Protein AF-A0AAW5QUQ7-F1 (afdb_monomer_lite)

Secondary structure (DSSP, 8-state):
-B-TTTTTSSEEEPPTTS-SS--SS----EEE-TTTTTSSB----------------------PSPPHHHHHHHHHHHHHHHHHT-SSS-HHHHHHHHHHHHH--SS-HHHHHHHHHHHHHHHHHHHHHTPPTTTTS--STTSSSS--S-PPP-------SSHHHHHHHHHHHHHHHHHHHHHHHHHHHHHHHHHHHHHHHHHHH-

Foldseek 3Di:
DFDPQCQLQQKDFDDCPPVPDDDDPPDGDIDGDPCCRSGRHHPPDPDDDDDDPPVPPPPPPPPDPQDLQNLLVVLLVVLLVLLVPPPQADCVLCVVLNVLSVVQDLVCLVSNVVSLVVSVVSLVVSLVVSQDPCLPVPDPPPVPPPDPDDDDDDDDPDDPPDVVVSVVSNVVSVSSCVSSVSSVVSSVSNNVSSVVSVVVVVVVVD

Sequence (206 aa):
MDCPVCEGTGVVVLDQEDAARSDSDGREPSVACRSCGGSGIRSATGEAPDAGRSEDPSPGRNMGPATPEDELYTTRQLLVFTLRYSRVFPPEATEGWIDGLIALDAIAPEAGRAILAELREGYDWAKARHRPDGADAPGAAMAGAAAADGVPAGAGLAGGGVAAAALADGGVGLAFRRETGEIERHLDRLDTLLIETIAHLDAEAD

Radius of gyration: 29.26 Å; chains: 1; bounding box: 84×64×69 Å

pLDDT: mean 75.7, std 20.45, range [36.41, 97.81]

Organism: NCBI:txid2931392

Structure (mmCIF, N/CA/C/O backbone):
data_AF-A0AAW5QUQ7-F1
#
_entry.id   AF-A0AAW5QUQ7-F1
#
loop_
_atom_site.group_PDB
_atom_site.id
_atom_site.type_symbol
_atom_site.label_atom_id
_atom_site.label_alt_id
_atom_site.label_comp_id
_atom_site.label_asym_id
_atom_site.label_entity_id
_atom_site.label_seq_id
_atom_site.pdbx_PDB_ins_code
_atom_site.Cartn_x
_atom_site.Cartn_y
_atom_site.Cartn_z
_atom_site.occupancy
_atom_site.B_iso_or_equiv
_atom_site.auth_seq_id
_atom_site.auth_comp_id
_atom_site.auth_asym_id
_atom_site.auth_atom_id
_atom_site.pdbx_PDB_model_num
ATOM 1 N N . MET A 1 1 ? 46.836 -11.251 22.311 1.00 72.69 1 MET A N 1
ATOM 2 C CA . MET A 1 1 ? 46.365 -12.260 23.284 1.00 72.69 1 MET A CA 1
ATOM 3 C C . MET A 1 1 ? 44.963 -12.667 22.890 1.00 72.69 1 MET A C 1
ATOM 5 O O . MET A 1 1 ? 44.195 -11.790 22.492 1.00 72.69 1 MET A O 1
ATOM 9 N N . ASP A 1 2 ? 44.647 -13.956 22.983 1.00 82.62 2 ASP A N 1
ATOM 10 C CA . ASP A 1 2 ? 43.315 -14.459 22.650 1.00 82.62 2 ASP A CA 1
ATOM 11 C C . ASP A 1 2 ? 42.255 -13.822 23.545 1.00 82.62 2 ASP A C 1
ATOM 13 O O . ASP A 1 2 ? 42.495 -13.477 24.707 1.00 82.62 2 ASP A O 1
ATOM 17 N N . CYS A 1 3 ? 41.079 -13.591 22.974 1.00 80.44 3 CYS A N 1
ATOM 18 C CA . CYS A 1 3 ? 39.956 -13.064 23.716 1.00 80.44 3 CYS A CA 1
ATOM 19 C C . CYS A 1 3 ? 39.452 -14.157 24.666 1.00 80.44 3 CYS A C 1
ATOM 21 O O . CYS A 1 3 ? 38.950 -15.165 24.182 1.00 80.44 3 CYS A O 1
ATOM 23 N N . PRO A 1 4 ? 39.497 -13.965 25.994 1.00 81.62 4 PRO A N 1
ATOM 24 C CA . PRO A 1 4 ? 39.057 -14.969 26.960 1.00 81.62 4 PRO A CA 1
ATOM 25 C C . PRO A 1 4 ? 37.531 -15.153 26.976 1.00 81.62 4 PRO A C 1
ATOM 27 O O . PRO A 1 4 ? 37.036 -15.998 27.703 1.00 81.62 4 PRO A O 1
ATOM 30 N N . VAL A 1 5 ? 36.777 -14.345 26.216 1.00 80.31 5 VAL A N 1
ATOM 31 C CA . VAL A 1 5 ? 35.309 -14.450 26.110 1.00 80.31 5 VAL A CA 1
ATOM 32 C C . VAL A 1 5 ? 34.892 -15.444 25.027 1.00 80.31 5 VAL A C 1
ATOM 34 O O . VAL A 1 5 ? 33.873 -16.100 25.164 1.00 80.31 5 VAL A O 1
ATOM 37 N N . CYS A 1 6 ? 35.669 -15.555 23.950 1.00 82.19 6 CYS A N 1
ATOM 38 C CA . CYS A 1 6 ? 35.418 -16.509 22.865 1.00 82.19 6 CYS A CA 1
ATOM 39 C C . CYS A 1 6 ? 36.590 -17.475 22.656 1.00 82.19 6 CYS A C 1
ATOM 41 O O . CYS A 1 6 ? 36.674 -18.108 21.612 1.00 82.19 6 CYS A O 1
ATOM 43 N N . GLU A 1 7 ? 37.550 -17.498 23.579 1.00 82.25 7 GLU A N 1
ATOM 44 C CA . GLU A 1 7 ? 38.756 -18.335 23.544 1.00 82.25 7 GLU A CA 1
ATOM 45 C C . GLU A 1 7 ? 39.491 -18.323 22.189 1.00 82.25 7 GLU A C 1
ATOM 47 O O . GLU A 1 7 ? 39.938 -19.351 21.695 1.00 82.25 7 GLU A O 1
ATOM 52 N N . GLY A 1 8 ? 39.589 -17.158 21.539 1.00 78.69 8 GLY A N 1
ATOM 53 C CA . GLY A 1 8 ? 40.254 -17.051 20.230 1.00 78.69 8 GLY A CA 1
ATOM 54 C C . GLY A 1 8 ? 39.368 -17.300 19.003 1.00 78.69 8 GLY A C 1
ATOM 55 O O . GLY A 1 8 ? 39.768 -16.955 17.898 1.00 78.69 8 GLY A O 1
ATOM 56 N N . THR A 1 9 ? 38.151 -17.826 19.161 1.00 80.44 9 THR A N 1
ATOM 57 C CA . THR A 1 9 ? 37.298 -18.235 18.020 1.00 80.44 9 THR A CA 1
ATOM 58 C C . THR A 1 9 ? 36.569 -17.083 17.326 1.00 80.44 9 THR A C 1
ATOM 60 O O . THR A 1 9 ? 36.147 -17.211 16.181 1.00 80.44 9 THR A O 1
ATOM 63 N N . GLY A 1 10 ? 36.389 -15.952 18.013 1.00 80.19 10 GLY A N 1
ATOM 64 C CA . GLY A 1 10 ? 35.669 -14.786 17.493 1.00 80.19 10 GLY A CA 1
ATOM 65 C C . GLY A 1 10 ? 34.145 -14.900 17.552 1.00 80.19 10 GLY A C 1
ATOM 66 O O . GLY A 1 10 ? 33.458 -13.899 17.367 1.00 80.19 10 GLY A O 1
ATOM 67 N N . VAL A 1 11 ? 33.591 -16.057 17.905 1.00 81.31 11 VAL A N 1
ATOM 68 C CA . VAL A 1 11 ? 32.144 -16.284 18.023 1.00 81.31 11 VAL A CA 1
ATOM 69 C C . VAL A 1 11 ? 31.805 -16.892 19.381 1.00 81.31 11 VAL A C 1
ATOM 71 O O . VAL A 1 11 ? 32.651 -17.498 20.028 1.00 81.31 11 VAL A O 1
ATOM 74 N N . VAL A 1 12 ? 30.578 -16.687 19.847 1.00 80.81 12 VAL A N 1
ATOM 75 C CA . VAL A 1 12 ? 30.045 -17.324 21.056 1.00 80.81 12 VAL A CA 1
ATOM 76 C C . VAL A 1 12 ? 28.839 -18.150 20.632 1.00 80.81 12 VAL A C 1
ATOM 78 O O . VAL A 1 12 ? 27.959 -17.643 19.931 1.00 80.81 12 VAL A O 1
ATOM 81 N N . VAL A 1 13 ? 28.831 -19.426 21.010 1.00 73.62 13 VAL A N 1
ATOM 82 C CA . VAL A 1 13 ? 27.695 -20.327 20.786 1.00 73.62 13 VAL A CA 1
ATOM 83 C C . VAL A 1 13 ? 26.645 -20.023 21.849 1.00 73.62 13 VAL A C 1
ATOM 85 O O . VAL A 1 13 ? 26.982 -19.896 23.025 1.00 73.62 13 VAL A O 1
ATOM 88 N N . LEU A 1 14 ? 25.396 -19.828 21.430 1.00 65.31 14 LEU A N 1
ATOM 89 C CA . LEU A 1 14 ? 24.289 -19.597 22.355 1.00 65.31 14 LEU A CA 1
ATOM 90 C C . LEU A 1 14 ? 23.742 -20.939 22.855 1.00 65.31 14 LEU A C 1
ATOM 92 O O . LEU A 1 14 ? 23.525 -21.851 22.056 1.00 65.31 14 LEU A O 1
ATOM 96 N N . ASP A 1 15 ? 23.497 -21.044 24.163 1.00 57.19 15 ASP A N 1
ATOM 97 C CA . ASP A 1 15 ? 22.813 -22.195 24.753 1.00 57.19 15 ASP A CA 1
ATOM 98 C C . ASP A 1 15 ? 21.387 -22.338 24.194 1.00 57.19 15 ASP A C 1
ATOM 100 O O . ASP A 1 15 ? 20.673 -21.368 23.933 1.00 57.19 15 ASP A O 1
ATOM 104 N N . GLN A 1 16 ? 20.990 -23.592 23.992 1.00 53.25 16 GLN A N 1
ATOM 105 C CA . GLN A 1 16 ? 19.885 -24.049 23.142 1.00 53.25 16 GLN A CA 1
ATOM 106 C C . GLN A 1 16 ? 18.462 -23.754 23.669 1.00 53.25 16 GLN A C 1
ATOM 108 O O . GLN A 1 16 ? 17.500 -24.343 23.180 1.00 53.25 16 GLN A O 1
ATOM 113 N N . GLU A 1 17 ? 18.292 -22.858 24.645 1.00 50.28 17 GLU A N 1
ATOM 114 C CA . GLU A 1 17 ? 16.994 -22.608 25.299 1.00 50.28 17 GLU A CA 1
ATOM 115 C C . GLU A 1 17 ? 16.158 -21.490 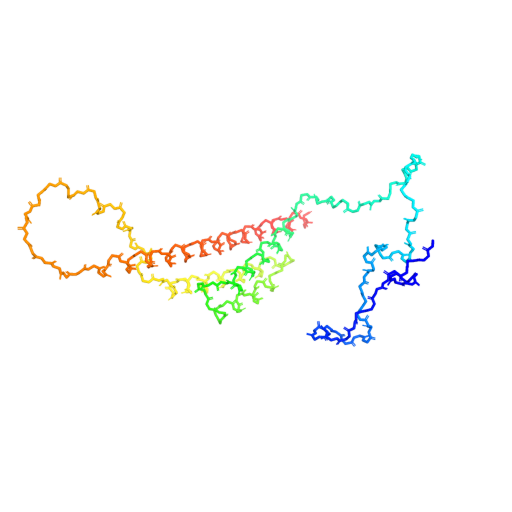24.637 1.00 50.28 17 GLU A C 1
ATOM 117 O O . GLU A 1 17 ? 14.972 -21.365 24.929 1.00 50.28 17 GLU A O 1
ATOM 122 N N . ASP A 1 18 ? 16.715 -20.773 23.651 1.00 47.38 18 ASP A N 1
ATOM 123 C CA . ASP A 1 18 ? 15.999 -19.794 22.803 1.00 47.38 18 ASP A CA 1
ATOM 124 C C . ASP A 1 18 ? 15.919 -20.212 21.312 1.00 47.38 18 ASP A C 1
ATOM 126 O O . ASP A 1 18 ? 15.532 -19.429 20.442 1.00 47.38 18 ASP A O 1
ATOM 130 N N . ALA A 1 19 ? 16.245 -21.468 20.979 1.00 48.06 19 ALA A N 1
ATOM 131 C CA . ALA A 1 19 ? 16.293 -21.979 19.600 1.00 48.06 19 ALA A CA 1
ATOM 132 C C . ALA A 1 19 ? 14.915 -22.370 19.010 1.00 48.06 19 ALA A C 1
ATOM 134 O O . ALA A 1 19 ? 14.813 -23.254 18.161 1.00 48.06 19 ALA A O 1
ATOM 135 N N . ALA A 1 20 ? 13.828 -21.712 19.420 1.00 50.50 20 ALA A N 1
ATOM 136 C CA . ALA A 1 20 ? 12.491 -21.954 18.876 1.00 50.50 20 ALA A CA 1
ATOM 137 C C . ALA A 1 20 ? 12.143 -20.952 17.761 1.00 50.50 20 ALA A C 1
ATOM 139 O O . ALA A 1 20 ? 11.210 -20.165 17.910 1.00 50.50 20 ALA A O 1
ATOM 140 N N . ARG A 1 21 ? 12.923 -20.974 16.668 1.00 53.75 21 ARG A N 1
ATOM 141 C CA . ARG A 1 21 ? 12.598 -20.539 15.283 1.00 53.75 21 ARG A CA 1
ATOM 142 C C . ARG A 1 21 ? 13.896 -20.194 14.543 1.00 53.75 21 ARG A C 1
ATOM 144 O O . ARG A 1 21 ? 14.238 -19.020 14.451 1.00 53.75 21 ARG A O 1
ATOM 151 N N . SER A 1 22 ? 14.612 -21.184 14.013 1.00 44.03 22 SER A N 1
ATOM 152 C CA . SER A 1 22 ? 15.382 -21.040 12.761 1.00 44.03 22 SER A CA 1
ATOM 153 C C . SER A 1 22 ? 15.982 -22.374 12.315 1.00 44.03 22 SER A C 1
ATOM 155 O O . SER A 1 22 ? 16.683 -23.033 13.072 1.00 44.03 22 SER A O 1
ATOM 157 N N . ASP A 1 23 ? 15.629 -22.713 11.081 1.00 45.78 23 ASP A N 1
ATOM 158 C CA . ASP A 1 23 ? 16.312 -23.473 10.032 1.00 45.78 23 ASP A CA 1
ATOM 159 C C . ASP A 1 23 ? 17.124 -24.760 10.290 1.00 45.78 23 ASP A C 1
ATOM 161 O O . ASP A 1 23 ? 18.062 -24.867 11.074 1.00 45.78 23 ASP A O 1
ATOM 165 N N . SER A 1 24 ? 16.758 -25.733 9.457 1.00 50.31 24 SER A N 1
ATOM 166 C CA . SER A 1 24 ? 17.139 -27.140 9.328 1.00 50.31 24 SER A CA 1
ATOM 167 C C . SER A 1 24 ? 18.604 -27.459 8.967 1.00 50.31 24 SER A C 1
ATOM 169 O O . SER A 1 24 ? 18.850 -28.554 8.466 1.00 50.31 24 SER A O 1
ATOM 171 N N . ASP A 1 25 ? 19.581 -26.579 9.202 1.00 54.66 25 ASP A N 1
ATOM 172 C CA . ASP A 1 25 ? 20.958 -26.783 8.697 1.00 54.66 25 ASP A CA 1
ATOM 173 C C . ASP A 1 25 ? 21.965 -27.356 9.711 1.00 54.66 25 ASP A C 1
ATOM 175 O O . ASP A 1 25 ? 23.147 -27.506 9.402 1.00 54.66 25 ASP A O 1
ATOM 179 N N . GLY A 1 26 ? 21.540 -27.712 10.929 1.00 53.47 26 GLY A N 1
ATOM 180 C CA . GLY A 1 26 ? 22.407 -28.396 11.907 1.00 53.47 26 GLY A CA 1
ATOM 181 C C . GLY A 1 26 ? 23.656 -27.605 12.329 1.00 53.47 26 GLY A C 1
ATOM 182 O O . GLY A 1 26 ? 24.552 -28.157 12.967 1.00 53.47 26 GLY A O 1
ATOM 183 N N . ARG A 1 27 ? 23.730 -26.316 11.976 1.00 54.09 27 ARG A N 1
ATOM 184 C CA . ARG A 1 27 ? 24.794 -25.405 12.382 1.00 54.09 27 ARG A CA 1
ATOM 185 C C . ARG A 1 27 ? 24.370 -24.715 13.667 1.00 54.09 27 ARG A C 1
ATOM 187 O O . ARG A 1 27 ? 23.357 -24.026 13.691 1.00 54.09 27 ARG A O 1
ATOM 194 N N . GLU A 1 28 ? 25.137 -24.926 14.731 1.00 60.00 28 GLU A N 1
ATOM 195 C CA . GLU A 1 28 ? 24.859 -24.315 16.029 1.00 60.00 28 GLU A CA 1
ATOM 196 C C . GLU A 1 28 ? 24.756 -22.784 15.885 1.00 60.00 28 GLU A C 1
ATOM 198 O O . GLU A 1 28 ? 25.610 -22.173 15.228 1.00 60.00 28 GLU A O 1
ATOM 203 N N . PRO A 1 29 ? 23.718 -22.146 16.456 1.00 61.75 29 PRO A N 1
ATOM 204 C CA . PRO A 1 29 ? 23.537 -20.706 16.359 1.00 61.75 29 PRO A CA 1
ATOM 205 C C . PRO A 1 29 ? 24.675 -19.997 17.103 1.00 61.75 29 PRO A C 1
ATOM 207 O O . PRO A 1 29 ? 24.723 -19.945 18.332 1.00 61.75 29 PRO A O 1
ATOM 210 N N . SER A 1 30 ? 25.616 -19.448 16.337 1.00 71.75 30 SER A N 1
ATOM 211 C CA . SER A 1 30 ? 26.750 -18.687 16.857 1.00 71.75 30 SER A CA 1
ATOM 212 C C . SER A 1 30 ? 26.592 -17.204 16.540 1.00 71.75 30 SER A C 1
ATOM 214 O O . SER A 1 30 ? 26.268 -16.844 15.408 1.00 71.75 30 SER A O 1
ATOM 216 N N . VAL A 1 31 ? 26.886 -16.336 17.507 1.00 80.44 31 VAL A N 1
ATOM 217 C CA . VAL A 1 31 ? 26.892 -14.877 17.320 1.00 80.44 31 VAL A CA 1
ATOM 218 C C . VAL A 1 31 ? 28.317 -14.351 17.457 1.00 80.44 31 VAL A C 1
ATOM 220 O O . VAL A 1 31 ? 29.105 -14.858 18.255 1.00 80.44 31 VAL A O 1
ATOM 223 N N . ALA A 1 32 ? 28.668 -13.315 16.690 1.00 80.94 32 ALA A N 1
ATOM 224 C CA . ALA A 1 32 ? 29.974 -12.670 16.793 1.00 80.94 32 ALA A CA 1
ATOM 225 C C . ALA A 1 32 ? 30.243 -12.175 18.226 1.00 80.94 32 ALA A C 1
ATOM 227 O O . ALA A 1 32 ? 29.421 -11.486 18.842 1.00 80.94 32 ALA A O 1
ATOM 228 N N . CYS A 1 33 ? 31.420 -12.509 18.757 1.00 79.88 33 CYS A N 1
ATOM 229 C CA . CYS A 1 33 ? 31.836 -12.116 20.094 1.00 79.88 33 CYS A CA 1
ATOM 230 C C . CYS A 1 33 ? 31.992 -10.595 20.163 1.00 79.88 33 CYS A C 1
ATOM 232 O O . CYS A 1 33 ? 32.939 -10.025 19.618 1.00 79.88 33 CYS A O 1
ATOM 234 N N . ARG A 1 34 ? 31.084 -9.922 20.879 1.00 78.88 34 ARG A N 1
ATOM 235 C CA . ARG A 1 34 ? 31.105 -8.455 21.014 1.00 78.88 34 ARG A CA 1
ATOM 236 C C . ARG A 1 34 ? 32.367 -7.933 21.696 1.00 78.88 34 ARG A C 1
ATOM 238 O O . ARG A 1 34 ? 32.793 -6.826 21.398 1.00 78.88 34 ARG A O 1
ATOM 245 N N . SER A 1 35 ? 32.992 -8.723 22.572 1.00 77.75 35 SER A N 1
ATOM 246 C CA . SER A 1 35 ? 34.202 -8.301 23.291 1.00 77.75 35 SER A CA 1
ATOM 247 C C . SER A 1 35 ? 35.429 -8.147 22.386 1.00 77.75 35 SER A C 1
ATOM 249 O O . SER A 1 35 ? 36.360 -7.447 22.778 1.00 77.75 35 SER A O 1
ATOM 251 N N . CYS A 1 36 ? 35.464 -8.804 21.226 1.00 78.38 36 CYS A N 1
ATOM 252 C CA . CYS A 1 36 ? 36.544 -8.678 20.241 1.00 78.38 36 CYS A CA 1
ATOM 253 C C . CYS A 1 36 ? 36.028 -8.331 18.835 1.00 78.38 36 CYS A C 1
ATOM 255 O O . CYS A 1 36 ? 36.773 -8.445 17.866 1.00 78.38 36 CYS A O 1
ATOM 257 N N . GLY A 1 37 ? 34.751 -7.954 18.709 1.00 76.69 37 GLY A N 1
ATOM 258 C CA . GLY A 1 37 ? 34.115 -7.620 17.433 1.00 76.69 37 GLY A CA 1
ATOM 259 C C . GLY A 1 37 ? 34.151 -8.739 16.386 1.00 76.69 37 GLY A C 1
ATOM 260 O O . GLY A 1 37 ? 34.163 -8.441 15.200 1.00 76.69 37 GLY A O 1
ATOM 261 N N . GLY A 1 38 ? 34.214 -10.010 16.794 1.00 77.19 38 GLY A N 1
ATOM 262 C CA . GLY A 1 38 ? 34.334 -11.135 15.857 1.00 77.19 38 GLY A CA 1
ATOM 263 C C . GLY A 1 38 ? 35.763 -11.606 15.559 1.00 77.19 38 GLY A C 1
ATOM 264 O O . GLY A 1 38 ? 35.938 -12.623 14.902 1.00 77.19 38 GLY A O 1
ATOM 265 N N . SER A 1 39 ? 36.794 -10.904 16.042 1.00 79.25 39 SER A N 1
ATOM 266 C CA . SER A 1 39 ? 38.186 -11.132 15.615 1.00 79.25 39 SER A CA 1
ATOM 267 C C . SER A 1 39 ? 38.913 -12.268 16.351 1.00 79.25 39 SER A C 1
ATOM 269 O O . SER A 1 39 ? 39.973 -12.710 15.920 1.00 79.25 39 SER A O 1
ATOM 271 N N . GLY A 1 40 ? 38.392 -12.730 17.490 1.00 76.00 40 GLY A N 1
ATOM 272 C CA . GLY A 1 40 ? 39.036 -13.769 18.307 1.00 76.00 40 GLY A CA 1
ATOM 273 C C . GLY A 1 40 ? 40.176 -13.266 19.198 1.00 76.00 40 GLY A C 1
ATOM 274 O O . GLY A 1 40 ? 40.398 -13.822 20.267 1.00 76.00 40 GLY A O 1
ATOM 275 N N . ILE A 1 41 ? 40.816 -12.146 18.865 1.00 77.50 41 ILE A N 1
ATOM 276 C CA . ILE A 1 41 ? 41.910 -11.540 19.641 1.00 77.50 41 ILE A CA 1
ATOM 277 C C . ILE A 1 41 ? 41.458 -10.273 20.381 1.00 77.50 41 ILE A C 1
ATOM 279 O O . ILE A 1 41 ? 40.651 -9.496 19.876 1.00 77.50 41 ILE A O 1
ATOM 283 N N . ARG A 1 42 ? 41.970 -10.035 21.598 1.00 66.75 42 ARG A N 1
ATOM 284 C CA . ARG A 1 42 ? 41.807 -8.730 22.264 1.00 66.75 42 ARG A CA 1
ATOM 285 C C . ARG A 1 42 ? 42.831 -7.749 21.701 1.00 66.75 42 ARG A C 1
ATOM 287 O O . ARG A 1 42 ? 44.034 -7.991 21.826 1.00 66.75 42 ARG A O 1
ATOM 294 N N . SER A 1 43 ? 42.351 -6.629 21.162 1.00 56.59 43 SER A N 1
ATOM 295 C CA . SER A 1 43 ? 43.176 -5.463 20.837 1.00 56.59 43 SER A CA 1
ATOM 296 C C . SER A 1 43 ? 43.712 -4.862 22.133 1.00 56.59 43 SER A C 1
ATOM 298 O O . SER A 1 43 ? 43.057 -4.066 22.801 1.00 56.59 43 SER A O 1
ATOM 300 N N . ALA A 1 44 ? 44.884 -5.326 22.546 1.00 53.06 44 ALA A N 1
ATOM 301 C CA . ALA A 1 44 ? 45.586 -4.812 23.704 1.00 53.06 44 ALA A CA 1
ATOM 302 C C . ALA A 1 44 ? 46.470 -3.647 23.265 1.00 53.06 44 ALA A C 1
ATOM 304 O O . ALA A 1 44 ? 47.661 -3.860 23.099 1.00 53.06 44 ALA A O 1
ATOM 305 N N . THR A 1 45 ? 45.880 -2.465 23.068 1.00 43.28 45 THR A N 1
ATOM 306 C CA . THR A 1 45 ? 46.565 -1.165 23.184 1.00 43.28 45 THR A CA 1
ATOM 307 C C . THR A 1 45 ? 45.605 -0.024 22.864 1.00 43.28 45 THR A C 1
ATOM 309 O O . THR A 1 45 ? 45.151 0.151 21.736 1.00 43.28 45 THR A O 1
ATOM 312 N N . GLY A 1 46 ? 45.321 0.794 23.876 1.00 50.78 46 GLY A N 1
ATOM 313 C CA . GLY A 1 46 ? 45.083 2.207 23.638 1.00 50.78 46 GLY A CA 1
ATOM 314 C C . GLY A 1 46 ? 46.440 2.862 23.420 1.00 50.78 46 GLY A C 1
ATOM 315 O O . GLY A 1 46 ? 47.135 3.109 24.391 1.00 50.78 46 GLY A O 1
ATOM 316 N N . GLU A 1 47 ? 46.816 3.093 22.167 1.00 36.41 47 GLU A N 1
ATOM 317 C CA . GLU A 1 47 ? 47.901 3.993 21.765 1.00 36.41 47 GLU A CA 1
ATOM 318 C C . GLU A 1 47 ? 47.709 4.306 20.274 1.00 36.41 47 GLU A C 1
ATOM 320 O O . GLU A 1 47 ? 47.754 3.415 19.430 1.00 36.41 47 GLU A O 1
ATOM 325 N N . ALA A 1 48 ? 47.439 5.573 19.950 1.00 51.56 48 ALA A N 1
ATOM 326 C CA . ALA A 1 48 ? 47.684 6.099 18.608 1.00 51.56 48 ALA A CA 1
ATOM 327 C C . ALA A 1 48 ? 49.208 6.283 18.467 1.00 51.56 48 ALA A C 1
ATOM 329 O O . ALA A 1 48 ? 49.827 6.715 19.446 1.00 51.56 48 ALA A O 1
ATOM 330 N N . PRO A 1 49 ? 49.829 5.995 17.306 1.00 53.41 49 PRO A N 1
ATOM 331 C CA . PRO A 1 49 ? 49.808 6.988 16.227 1.00 53.41 49 PRO A CA 1
ATOM 332 C C . PRO A 1 49 ? 49.860 6.438 14.781 1.00 53.41 49 PRO A C 1
ATOM 334 O O . PRO A 1 49 ? 50.344 5.348 14.517 1.00 53.41 49 PRO A O 1
ATOM 337 N N . ASP A 1 50 ? 49.345 7.281 13.882 1.00 51.12 50 ASP A N 1
ATOM 338 C CA . ASP A 1 50 ? 49.851 7.717 12.566 1.00 51.12 50 ASP A CA 1
ATOM 339 C C . ASP A 1 50 ? 50.482 6.739 11.538 1.00 51.12 50 ASP A C 1
ATOM 341 O O . ASP A 1 50 ? 51.250 5.836 11.844 1.00 51.12 50 ASP A O 1
ATOM 345 N N . ALA A 1 51 ? 50.241 7.078 10.265 1.00 45.41 51 ALA A N 1
ATOM 346 C CA . ALA A 1 51 ? 50.880 6.582 9.041 1.00 45.41 51 ALA A CA 1
ATOM 347 C C . ALA A 1 51 ? 50.531 5.159 8.564 1.00 45.41 51 ALA A C 1
ATOM 349 O O . ALA A 1 51 ? 51.322 4.220 8.611 1.00 45.41 51 ALA A O 1
ATOM 350 N N . GLY A 1 52 ? 49.362 5.048 7.936 1.00 38.50 52 GLY A N 1
ATOM 351 C CA . GLY A 1 52 ? 49.028 3.908 7.091 1.00 38.50 52 GLY A CA 1
ATOM 352 C C . GLY A 1 52 ? 47.579 3.945 6.656 1.00 38.50 52 GLY A C 1
ATOM 353 O O . GLY A 1 52 ? 46.819 3.048 7.000 1.00 38.50 52 GLY A O 1
ATOM 354 N N . ARG A 1 53 ? 47.175 4.999 5.934 1.00 43.84 53 ARG A N 1
ATOM 355 C CA . ARG A 1 53 ? 45.869 5.060 5.265 1.00 43.84 53 ARG A CA 1
ATOM 356 C C . ARG A 1 53 ? 45.864 4.056 4.106 1.00 43.84 53 ARG A C 1
ATOM 358 O O . ARG A 1 53 ? 45.875 4.438 2.946 1.00 43.84 53 ARG A O 1
ATOM 365 N N . SER A 1 54 ? 45.882 2.768 4.435 1.00 39.47 54 SER A N 1
ATOM 366 C CA . SER A 1 54 ? 45.140 1.794 3.657 1.00 39.47 54 SER A CA 1
ATOM 367 C C . SER A 1 54 ? 43.694 2.222 3.815 1.00 39.47 54 SER A C 1
ATOM 369 O O . SER A 1 54 ? 43.143 2.190 4.915 1.00 39.47 54 SER A O 1
ATOM 371 N N . GLU A 1 55 ? 43.136 2.753 2.737 1.00 46.41 55 GLU A N 1
ATOM 372 C CA . GLU A 1 55 ? 41.709 2.965 2.576 1.00 46.41 55 GLU A CA 1
ATOM 373 C C . GLU A 1 55 ? 41.042 1.590 2.641 1.00 46.41 55 GLU A C 1
ATOM 375 O O . GLU A 1 55 ? 40.749 0.965 1.629 1.00 46.41 55 GLU A O 1
ATOM 380 N N . ASP A 1 56 ? 40.882 1.081 3.859 1.00 39.94 56 ASP A N 1
ATOM 381 C CA . ASP A 1 56 ? 39.896 0.066 4.158 1.00 39.94 56 ASP A CA 1
ATOM 382 C C . ASP A 1 56 ? 38.547 0.728 3.852 1.00 39.94 56 ASP A C 1
ATOM 384 O O . ASP A 1 56 ? 38.229 1.763 4.465 1.00 39.94 56 ASP A O 1
ATOM 388 N N . PRO A 1 57 ? 37.788 0.248 2.852 1.00 47.66 57 PRO A N 1
ATOM 389 C CA . PRO A 1 57 ? 36.469 0.767 2.585 1.00 47.66 57 PRO A CA 1
ATOM 390 C C . PRO A 1 57 ? 35.605 0.354 3.771 1.00 47.66 57 PRO A C 1
ATOM 392 O O . PRO A 1 57 ? 34.941 -0.679 3.765 1.00 47.66 57 PRO A O 1
ATOM 395 N N . SER A 1 58 ? 35.569 1.206 4.797 1.00 41.84 58 SER A N 1
ATOM 396 C CA . SER A 1 58 ? 34.377 1.308 5.622 1.00 41.84 58 SER A CA 1
ATOM 397 C C . SER A 1 58 ? 33.208 1.344 4.640 1.00 41.84 58 SER A C 1
ATOM 399 O O . SER A 1 58 ? 33.204 2.231 3.779 1.00 41.84 58 SER A O 1
ATOM 401 N N . PRO A 1 59 ? 32.223 0.432 4.718 1.00 50.75 59 PRO A N 1
ATOM 402 C CA . PRO A 1 59 ? 30.991 0.570 3.970 1.00 50.75 59 PRO A CA 1
ATOM 403 C C . PRO A 1 59 ? 30.191 1.689 4.646 1.00 50.75 59 PRO A C 1
ATOM 405 O O . PRO A 1 59 ? 29.114 1.485 5.203 1.00 50.75 59 PRO A O 1
ATOM 408 N N . GLY A 1 60 ? 30.748 2.904 4.621 1.00 39.78 60 GLY A N 1
ATOM 409 C CA . GLY A 1 60 ? 29.970 4.113 4.526 1.00 39.78 60 GLY A CA 1
ATOM 410 C C . GLY A 1 60 ? 29.160 3.906 3.270 1.00 39.78 60 GLY A C 1
ATOM 411 O O . GLY A 1 60 ? 29.679 4.008 2.162 1.00 39.78 60 GLY A O 1
ATOM 412 N N . ARG A 1 61 ? 27.924 3.455 3.476 1.00 49.78 61 ARG A N 1
ATOM 413 C CA . ARG A 1 61 ? 26.920 3.316 2.441 1.00 49.78 61 ARG A CA 1
ATOM 414 C C . ARG A 1 61 ? 26.888 4.658 1.727 1.00 49.78 61 ARG A C 1
ATOM 416 O O . ARG A 1 61 ? 26.279 5.605 2.218 1.00 49.78 61 ARG A O 1
ATOM 423 N N . ASN A 1 62 ? 27.561 4.734 0.586 1.00 43.19 62 ASN A N 1
ATOM 424 C CA . ASN A 1 62 ? 27.163 5.622 -0.481 1.00 43.19 62 ASN A CA 1
ATOM 425 C C . ASN A 1 62 ? 25.773 5.119 -0.873 1.00 43.19 62 ASN A C 1
ATOM 427 O O . ASN A 1 62 ? 25.632 4.320 -1.792 1.00 43.19 62 ASN A O 1
ATOM 431 N N . MET A 1 63 ? 24.758 5.492 -0.088 1.00 54.62 63 MET A N 1
ATOM 432 C CA . MET A 1 63 ? 23.394 5.520 -0.576 1.00 54.62 63 MET A CA 1
ATOM 433 C C . MET A 1 63 ? 23.472 6.566 -1.674 1.00 54.62 63 MET A C 1
ATOM 435 O O . MET A 1 63 ? 23.487 7.767 -1.398 1.00 54.62 63 MET A O 1
ATOM 439 N N . GLY A 1 64 ? 23.656 6.103 -2.912 1.00 61.34 64 GLY A N 1
ATOM 440 C CA . GLY A 1 64 ? 23.339 6.919 -4.069 1.00 61.34 64 GLY A CA 1
ATOM 441 C C . GLY A 1 64 ? 21.911 7.460 -3.931 1.00 61.34 64 GLY A C 1
ATOM 442 O O . GLY A 1 64 ? 21.190 7.088 -2.997 1.00 61.34 64 GLY A O 1
ATOM 443 N N . PRO A 1 65 ? 21.481 8.364 -4.820 1.00 73.62 65 PRO A N 1
ATOM 444 C CA . PRO A 1 65 ? 20.064 8.708 -4.863 1.00 73.62 65 PRO A CA 1
ATOM 445 C C . PRO A 1 65 ? 19.252 7.404 -4.899 1.00 73.62 65 PRO A C 1
ATOM 447 O O . PRO A 1 65 ? 19.614 6.496 -5.648 1.00 73.62 65 PRO A O 1
ATOM 450 N N . ALA A 1 66 ? 18.246 7.287 -4.026 1.00 79.56 66 ALA A N 1
ATOM 451 C CA . ALA A 1 66 ? 17.398 6.102 -3.983 1.00 79.56 66 ALA A CA 1
ATOM 452 C C . ALA A 1 66 ? 16.839 5.872 -5.388 1.00 79.56 66 ALA A C 1
ATOM 454 O O . ALA A 1 66 ? 16.338 6.815 -6.008 1.00 79.56 66 ALA A O 1
ATOM 455 N N . THR A 1 67 ? 16.997 4.661 -5.918 1.00 85.31 67 THR A N 1
ATOM 456 C CA . THR A 1 67 ? 16.415 4.356 -7.224 1.00 85.31 67 THR A CA 1
ATOM 457 C C . THR A 1 67 ? 14.893 4.236 -7.077 1.00 85.31 67 THR A C 1
ATOM 459 O O . THR A 1 67 ? 14.402 3.985 -5.967 1.00 85.31 67 THR A O 1
ATOM 462 N N . PRO A 1 68 ? 14.112 4.406 -8.158 1.00 86.19 68 PRO A N 1
ATOM 463 C CA . PRO A 1 68 ? 12.668 4.178 -8.118 1.00 86.19 68 PRO A CA 1
ATOM 464 C C . PRO A 1 68 ? 12.300 2.801 -7.543 1.00 86.19 68 PRO A C 1
ATOM 466 O O . PRO A 1 68 ? 11.326 2.675 -6.803 1.00 86.19 68 PRO A O 1
ATOM 469 N N . GLU A 1 69 ? 13.120 1.779 -7.800 1.00 86.50 69 GLU A N 1
ATOM 470 C CA . GLU A 1 69 ? 12.948 0.418 -7.285 1.00 86.50 69 GLU A CA 1
ATOM 471 C C . GLU A 1 69 ? 13.173 0.344 -5.767 1.00 86.50 69 GLU A C 1
ATOM 473 O O . GLU A 1 69 ? 12.390 -0.296 -5.060 1.00 86.50 69 GLU A O 1
ATOM 478 N N . ASP A 1 70 ? 14.200 1.025 -5.244 1.00 90.31 70 ASP A N 1
ATOM 479 C CA . ASP A 1 70 ? 14.464 1.111 -3.801 1.00 90.31 70 ASP A CA 1
ATOM 480 C C . ASP A 1 70 ? 13.324 1.828 -3.065 1.00 90.31 70 ASP A C 1
ATOM 482 O O . ASP A 1 70 ? 12.897 1.423 -1.973 1.00 90.31 70 ASP A O 1
ATOM 486 N N . GLU A 1 71 ? 12.802 2.899 -3.665 1.00 92.38 71 GLU A N 1
ATOM 487 C CA . GLU A 1 71 ? 11.665 3.637 -3.127 1.00 92.38 71 GLU A CA 1
ATOM 488 C C . GLU A 1 71 ? 10.368 2.826 -3.191 1.00 92.38 71 GLU A C 1
ATOM 490 O O . GLU A 1 71 ? 9.588 2.843 -2.231 1.00 92.38 71 GLU A O 1
ATOM 495 N N . LEU A 1 72 ? 10.147 2.074 -4.271 1.00 92.62 72 LEU A N 1
ATOM 496 C CA . LEU A 1 72 ? 9.012 1.163 -4.418 1.00 92.62 72 LEU A CA 1
ATOM 497 C C . LEU A 1 72 ? 9.079 0.068 -3.359 1.00 92.62 72 LEU A C 1
ATOM 499 O O . LEU A 1 72 ? 8.101 -0.158 -2.640 1.00 92.62 72 LEU A O 1
ATOM 503 N N . TYR A 1 73 ? 10.251 -0.547 -3.185 1.00 92.88 73 TYR A N 1
ATOM 504 C CA . TYR A 1 73 ? 10.486 -1.542 -2.148 1.00 92.88 73 TYR A CA 1
ATOM 505 C C . TYR A 1 73 ? 10.186 -0.975 -0.756 1.00 92.88 73 TYR A C 1
ATOM 507 O O . TYR A 1 73 ? 9.435 -1.580 0.013 1.00 92.88 73 TYR A O 1
ATOM 515 N N . THR A 1 74 ? 10.733 0.198 -0.438 1.00 94.81 74 THR A N 1
ATOM 516 C CA . THR A 1 74 ? 10.585 0.828 0.882 1.00 94.81 74 THR A CA 1
ATOM 517 C C . THR A 1 74 ? 9.135 1.220 1.156 1.00 94.81 74 THR A C 1
ATOM 519 O O . THR A 1 74 ? 8.604 0.922 2.226 1.00 94.81 74 THR A O 1
ATOM 522 N N . THR A 1 75 ? 8.462 1.836 0.183 1.00 96.12 75 THR A N 1
ATOM 523 C CA . THR A 1 75 ? 7.057 2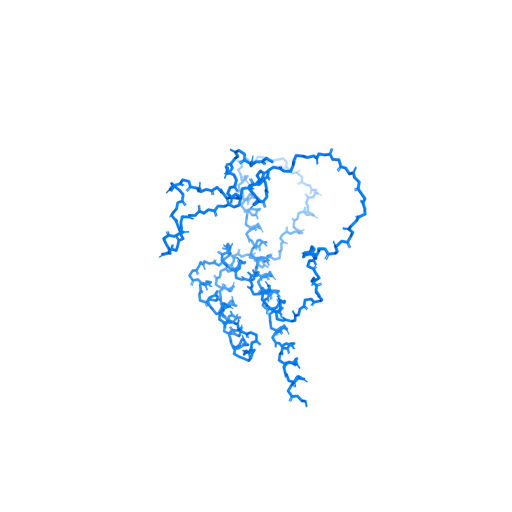.252 0.314 1.00 96.12 75 THR A CA 1
ATOM 524 C C . THR A 1 75 ? 6.144 1.041 0.487 1.00 96.12 75 THR A C 1
ATOM 526 O O . THR A 1 75 ? 5.256 1.054 1.341 1.00 96.12 75 THR A O 1
ATOM 529 N N . ARG A 1 76 ? 6.403 -0.041 -0.256 1.00 96.62 76 ARG A N 1
ATOM 530 C CA . ARG A 1 76 ? 5.698 -1.318 -0.108 1.00 96.62 76 ARG A CA 1
ATOM 531 C C . ARG A 1 76 ? 5.856 -1.877 1.304 1.00 96.62 76 ARG A C 1
ATOM 533 O O . ARG A 1 76 ? 4.859 -2.247 1.917 1.00 96.62 76 ARG A O 1
ATOM 540 N N . GLN A 1 77 ? 7.079 -1.920 1.839 1.00 97.44 77 GLN A N 1
ATOM 541 C CA . GLN A 1 77 ? 7.325 -2.428 3.194 1.00 97.44 77 GLN A CA 1
ATOM 542 C C . GLN A 1 77 ? 6.624 -1.583 4.264 1.00 97.44 77 GLN A C 1
ATOM 544 O O . GLN A 1 77 ? 6.050 -2.137 5.202 1.00 97.44 77 GLN A O 1
ATOM 549 N N . LEU A 1 78 ? 6.616 -0.255 4.107 1.00 96.75 78 LEU A N 1
ATOM 550 C CA . LEU A 1 78 ? 5.886 0.635 5.011 1.00 96.75 78 LEU A CA 1
ATOM 551 C C . LEU A 1 78 ? 4.383 0.359 4.971 1.00 96.75 78 LEU A C 1
ATOM 553 O O . LEU A 1 78 ? 3.763 0.244 6.024 1.00 96.75 78 LEU A O 1
ATOM 557 N N . LEU A 1 79 ? 3.804 0.181 3.783 1.00 97.38 79 LEU A N 1
ATOM 558 C CA . LEU A 1 79 ? 2.383 -0.126 3.662 1.00 97.38 79 LEU A CA 1
ATOM 559 C C . LEU A 1 79 ? 2.034 -1.493 4.266 1.00 97.38 79 LEU A C 1
ATOM 561 O O . LEU A 1 79 ? 1.065 -1.593 5.015 1.00 97.38 79 LEU A O 1
ATOM 565 N N . VAL A 1 80 ? 2.841 -2.527 4.006 1.00 97.69 80 VAL A N 1
ATOM 566 C CA . VAL A 1 80 ? 2.669 -3.856 4.619 1.00 97.69 80 VAL A CA 1
ATOM 567 C C . VAL A 1 80 ? 2.714 -3.759 6.141 1.00 97.69 80 VAL A C 1
ATOM 569 O O . VAL A 1 80 ? 1.857 -4.323 6.822 1.00 97.69 80 VAL A O 1
ATOM 572 N N . PHE A 1 81 ? 3.678 -3.017 6.687 1.00 96.81 81 PHE A N 1
ATOM 573 C CA . PHE A 1 81 ? 3.773 -2.781 8.123 1.00 96.81 81 PHE A CA 1
ATOM 574 C C . PHE A 1 81 ? 2.516 -2.080 8.660 1.00 96.81 81 PHE A C 1
ATOM 576 O O . PHE A 1 81 ? 1.906 -2.561 9.615 1.00 96.81 81 PHE A O 1
ATOM 583 N N . THR A 1 82 ? 2.084 -0.992 8.021 1.00 96.56 82 THR A N 1
ATOM 584 C CA . THR A 1 82 ? 0.896 -0.229 8.426 1.00 96.56 82 THR A CA 1
ATOM 585 C C . THR A 1 82 ? -0.370 -1.085 8.401 1.00 96.56 82 THR A C 1
ATOM 587 O O . THR A 1 82 ? -1.146 -1.041 9.351 1.00 96.56 82 THR A O 1
ATOM 590 N N . LEU A 1 83 ? -0.559 -1.916 7.373 1.00 96.69 83 LEU A N 1
ATOM 591 C CA . LEU A 1 83 ? -1.704 -2.825 7.274 1.00 96.69 83 LEU A CA 1
ATOM 592 C C . LEU A 1 83 ? -1.656 -3.944 8.320 1.00 96.69 83 LEU A C 1
ATOM 594 O O . LEU A 1 83 ? -2.678 -4.272 8.920 1.00 96.69 83 LEU A O 1
ATOM 598 N N . ARG A 1 84 ? -0.474 -4.513 8.579 1.00 97.00 84 ARG A N 1
ATOM 599 C CA . ARG A 1 84 ? -0.301 -5.616 9.537 1.00 97.00 84 ARG A CA 1
ATOM 600 C C . ARG A 1 84 ? -0.530 -5.188 10.985 1.00 97.00 84 ARG A C 1
ATOM 602 O O . ARG A 1 84 ? -0.977 -5.993 11.797 1.00 97.00 84 ARG A O 1
ATOM 609 N N . TYR A 1 85 ? -0.216 -3.937 11.305 1.00 95.88 85 TYR A N 1
ATOM 610 C CA . TYR A 1 85 ? -0.422 -3.354 12.632 1.00 95.88 85 TYR A CA 1
ATOM 611 C C . TYR A 1 85 ? -1.608 -2.386 12.678 1.00 95.88 85 TYR A C 1
ATOM 613 O O . TYR A 1 85 ? -1.730 -1.604 13.629 1.00 95.88 85 TYR A O 1
ATOM 621 N N . SER A 1 86 ? -2.480 -2.453 11.669 1.00 95.06 86 SER A N 1
ATOM 622 C CA . SER A 1 86 ? -3.679 -1.635 11.587 1.00 95.06 86 SER A CA 1
ATOM 623 C C . SER A 1 86 ? -4.586 -1.901 12.786 1.00 95.06 86 SER A C 1
ATOM 625 O O . SER A 1 86 ? -4.799 -3.042 13.195 1.00 95.06 86 SER A O 1
ATOM 627 N N . ARG A 1 87 ? -5.116 -0.828 13.378 1.00 93.38 87 ARG A N 1
ATOM 628 C CA . ARG A 1 87 ? -6.156 -0.914 14.419 1.00 93.38 87 ARG A CA 1
ATOM 629 C C . ARG A 1 87 ? -7.550 -0.712 13.844 1.00 93.38 87 ARG A C 1
ATOM 631 O O . ARG A 1 87 ? -8.533 -1.017 14.515 1.00 93.38 87 ARG A O 1
ATOM 638 N N . VAL A 1 88 ? -7.622 -0.155 12.639 1.00 94.31 88 VAL A N 1
ATOM 639 C CA . VAL A 1 88 ? -8.864 0.133 11.923 1.00 94.31 88 VAL A CA 1
ATOM 640 C C . VAL A 1 88 ? -9.360 -1.093 11.168 1.00 94.31 88 VAL A C 1
ATOM 642 O O . VAL A 1 88 ? -10.555 -1.390 11.201 1.00 94.31 88 VAL A O 1
ATOM 645 N N . PHE A 1 89 ? -8.452 -1.795 10.494 1.00 94.94 89 PHE A N 1
ATOM 646 C CA . PHE A 1 89 ? -8.786 -2.927 9.647 1.00 94.94 89 PHE A CA 1
ATOM 647 C C . PHE A 1 89 ? -8.431 -4.237 10.349 1.00 94.94 89 PHE A C 1
ATOM 649 O O . PHE A 1 89 ? -7.311 -4.384 10.842 1.00 94.94 89 PHE A O 1
ATOM 656 N N . PRO A 1 90 ? -9.370 -5.193 10.417 1.00 94.56 90 PRO A N 1
ATOM 657 C CA . PRO A 1 90 ? -9.088 -6.498 10.989 1.00 94.56 90 PRO A CA 1
ATOM 658 C C . PRO A 1 90 ? -8.145 -7.296 10.062 1.00 94.56 90 PRO A C 1
ATOM 660 O O . PRO A 1 90 ? -8.147 -7.060 8.848 1.00 94.56 90 PRO A O 1
ATOM 663 N N . PRO A 1 91 ? -7.345 -8.238 10.597 1.00 93.94 91 PRO A N 1
ATOM 664 C CA . PRO A 1 91 ? -6.350 -8.975 9.815 1.00 93.94 91 PRO A CA 1
ATOM 665 C C . PRO A 1 91 ? -6.973 -9.754 8.653 1.00 93.94 91 PRO A C 1
ATOM 667 O O . PRO A 1 91 ? -6.397 -9.809 7.573 1.00 93.94 91 PRO A O 1
ATOM 670 N N . GLU A 1 92 ? -8.196 -10.261 8.814 1.00 92.94 92 GLU A N 1
ATOM 671 C CA . GLU A 1 92 ? -8.902 -10.995 7.761 1.00 92.94 92 GLU A CA 1
ATOM 672 C C . GLU A 1 92 ? -9.208 -10.119 6.534 1.00 92.94 92 GLU A C 1
ATOM 674 O O . GLU A 1 92 ? -9.376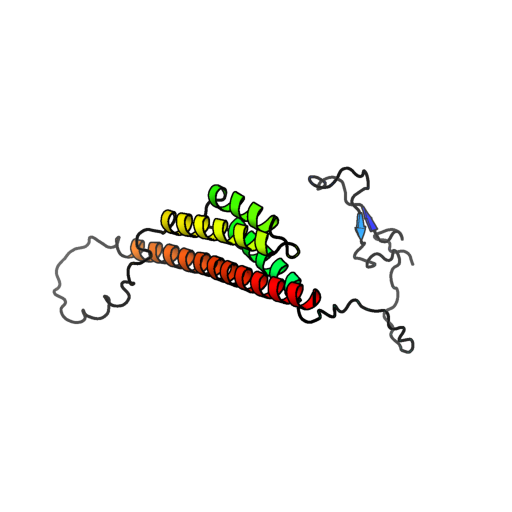 -10.637 5.433 1.00 92.94 92 GLU A O 1
ATOM 679 N N . ALA A 1 93 ? -9.287 -8.794 6.708 1.00 92.38 93 ALA A N 1
ATOM 680 C CA . ALA A 1 93 ? -9.438 -7.857 5.599 1.00 92.38 93 ALA A CA 1
ATOM 681 C C . ALA A 1 93 ? -8.092 -7.514 4.942 1.00 92.38 93 ALA A C 1
ATOM 683 O O . ALA A 1 93 ? -8.060 -7.251 3.744 1.00 92.38 93 ALA A O 1
ATOM 684 N N . THR A 1 94 ? -6.991 -7.510 5.703 1.00 96.31 94 THR A N 1
ATOM 685 C CA . THR A 1 94 ? -5.686 -7.028 5.228 1.00 96.31 94 THR A CA 1
ATOM 686 C C . THR A 1 94 ? -4.760 -8.125 4.712 1.00 96.31 94 THR A C 1
ATOM 688 O O . THR A 1 94 ? -3.873 -7.813 3.923 1.00 96.31 94 THR A O 1
ATOM 691 N N . GLU A 1 95 ? -4.954 -9.393 5.091 1.00 95.44 95 GLU A N 1
ATOM 692 C CA . GLU A 1 95 ? -4.090 -10.513 4.678 1.00 95.44 95 GLU A CA 1
ATOM 693 C C . GLU A 1 95 ? -3.969 -10.630 3.153 1.00 95.44 95 GLU A C 1
ATOM 695 O O . GLU A 1 95 ? -2.858 -10.596 2.626 1.00 95.44 95 GLU A O 1
ATOM 700 N N . GLY A 1 96 ? -5.093 -10.639 2.429 1.00 95.00 96 GLY A N 1
ATOM 701 C CA . GLY A 1 96 ? -5.072 -10.712 0.963 1.00 95.00 96 GLY A CA 1
ATOM 702 C C . GLY A 1 96 ? -4.398 -9.503 0.300 1.00 95.00 96 GLY A C 1
ATOM 703 O O . GLY A 1 96 ? -3.755 -9.637 -0.739 1.00 95.00 96 GLY A O 1
ATOM 704 N N . TRP A 1 97 ? -4.489 -8.319 0.913 1.00 96.75 97 TRP A N 1
ATOM 705 C CA . TRP A 1 97 ? -3.812 -7.119 0.412 1.00 96.75 97 TRP A CA 1
ATOM 706 C C . TRP A 1 97 ? -2.309 -7.172 0.666 1.00 96.75 97 TRP A C 1
ATOM 708 O O . TRP A 1 97 ? -1.531 -6.756 -0.186 1.00 96.75 97 TRP A O 1
ATOM 718 N N . ILE A 1 98 ? -1.896 -7.684 1.827 1.00 97.38 98 ILE A N 1
ATOM 719 C CA . ILE A 1 98 ? -0.486 -7.877 2.171 1.00 97.38 98 ILE A CA 1
ATOM 720 C C . ILE A 1 98 ? 0.151 -8.875 1.205 1.00 97.38 98 ILE A C 1
ATOM 722 O O . ILE A 1 98 ? 1.231 -8.593 0.690 1.00 97.38 98 ILE A O 1
ATOM 726 N N . ASP A 1 99 ? -0.526 -9.982 0.902 1.00 96.44 99 ASP A N 1
ATOM 727 C CA . ASP A 1 99 ? -0.048 -10.960 -0.077 1.00 96.44 99 ASP A CA 1
ATOM 728 C C . ASP A 1 99 ? 0.093 -10.333 -1.473 1.00 96.44 99 ASP A C 1
ATOM 730 O O . ASP A 1 99 ? 1.129 -10.494 -2.123 1.00 96.44 99 ASP A O 1
ATOM 734 N N . GLY A 1 100 ? -0.895 -9.536 -1.899 1.00 95.12 100 GLY A N 1
ATOM 735 C CA . GLY A 1 100 ? -0.825 -8.766 -3.144 1.00 95.12 100 GLY A CA 1
ATOM 736 C C . GLY A 1 100 ? 0.359 -7.795 -3.169 1.00 95.12 100 GLY A C 1
ATOM 737 O O . GLY A 1 100 ? 1.119 -7.761 -4.133 1.00 95.12 100 GLY A O 1
ATOM 738 N N . LEU A 1 101 ? 0.582 -7.051 -2.083 1.00 95.69 101 LEU A N 1
ATOM 739 C CA . LEU A 1 101 ? 1.730 -6.152 -1.964 1.00 95.69 101 LEU A CA 1
ATOM 740 C C . LEU A 1 101 ? 3.051 -6.913 -2.036 1.00 95.69 101 LEU A C 1
ATOM 742 O O . LEU A 1 101 ? 3.951 -6.462 -2.732 1.00 95.69 101 LEU A O 1
ATOM 746 N N . ILE A 1 102 ? 3.184 -8.059 -1.364 1.00 94.50 102 ILE A N 1
ATOM 747 C CA . ILE A 1 102 ? 4.398 -8.890 -1.419 1.00 94.50 102 ILE A CA 1
ATOM 748 C C . ILE A 1 102 ? 4.673 -9.369 -2.851 1.00 94.50 102 ILE A C 1
ATOM 750 O O . ILE A 1 102 ? 5.835 -9.404 -3.259 1.00 94.50 102 ILE A O 1
ATOM 754 N N . ALA A 1 103 ? 3.624 -9.679 -3.617 1.00 94.00 103 ALA A N 1
ATOM 755 C CA . ALA A 1 103 ? 3.716 -10.090 -5.017 1.00 94.00 103 ALA A CA 1
ATOM 756 C C . ALA A 1 103 ? 4.019 -8.940 -5.999 1.00 94.00 103 ALA A C 1
ATOM 758 O O . ALA A 1 103 ? 4.292 -9.202 -7.169 1.00 94.00 103 ALA A O 1
ATOM 759 N N . LEU A 1 104 ? 3.979 -7.681 -5.553 1.00 92.69 104 LEU A N 1
ATOM 760 C CA . LEU A 1 104 ? 4.261 -6.515 -6.389 1.00 92.69 104 LEU A CA 1
ATOM 761 C C . LEU A 1 104 ? 5.744 -6.502 -6.789 1.00 92.69 104 LEU A C 1
ATOM 763 O O . LEU A 1 104 ? 6.618 -6.421 -5.924 1.00 92.69 104 LEU A O 1
ATOM 767 N N . ASP A 1 105 ? 6.016 -6.577 -8.090 1.00 88.12 105 ASP A N 1
ATOM 768 C CA . ASP A 1 105 ? 7.359 -6.677 -8.669 1.00 88.12 105 ASP A CA 1
ATOM 769 C C . ASP A 1 105 ? 7.686 -5.428 -9.501 1.00 88.12 105 ASP A C 1
ATOM 771 O O . ASP A 1 105 ? 6.852 -4.948 -10.269 1.00 88.12 105 ASP A O 1
ATOM 775 N N . ALA A 1 106 ? 8.907 -4.912 -9.356 1.00 86.44 106 ALA A N 1
ATOM 776 C CA . ALA A 1 106 ? 9.404 -3.776 -10.130 1.00 86.44 106 ALA A CA 1
ATOM 777 C C . ALA A 1 106 ? 9.729 -4.159 -11.585 1.00 86.44 106 ALA A C 1
ATOM 779 O O . ALA A 1 106 ? 9.727 -3.298 -12.456 1.00 86.44 106 ALA A O 1
ATOM 780 N N . ILE A 1 107 ? 9.972 -5.447 -11.858 1.00 88.88 107 ILE A N 1
ATOM 781 C CA . ILE A 1 107 ? 10.284 -5.962 -13.202 1.00 88.88 107 ILE A CA 1
ATOM 782 C C . ILE A 1 107 ? 9.009 -6.117 -14.053 1.00 88.88 107 ILE A C 1
ATOM 784 O O . ILE A 1 107 ? 9.079 -6.152 -15.280 1.00 88.88 107 ILE A O 1
ATOM 788 N N . ALA A 1 108 ? 7.836 -6.194 -13.415 1.00 92.88 108 ALA A N 1
ATOM 789 C CA . ALA A 1 108 ? 6.534 -6.318 -14.071 1.00 92.88 108 ALA A CA 1
ATOM 790 C C . ALA A 1 108 ? 5.552 -5.244 -13.560 1.00 92.88 108 ALA A C 1
ATOM 792 O O . ALA A 1 108 ? 4.534 -5.569 -12.932 1.00 92.88 108 ALA A O 1
ATOM 793 N N . PRO A 1 109 ? 5.841 -3.952 -13.793 1.00 90.69 109 PRO A N 1
ATOM 794 C CA . PRO A 1 109 ? 5.093 -2.866 -13.175 1.00 90.69 109 PRO A CA 1
ATOM 795 C C . PRO A 1 109 ? 3.626 -2.801 -13.628 1.00 90.69 109 PRO A C 1
ATOM 797 O O . PRO A 1 109 ? 2.766 -2.400 -12.844 1.00 90.69 109 PRO A O 1
ATOM 800 N N . GLU A 1 110 ? 3.281 -3.265 -14.832 1.00 91.06 110 GLU A N 1
ATOM 801 C CA . GLU A 1 110 ? 1.892 -3.349 -15.306 1.00 91.06 110 GLU A CA 1
ATOM 802 C C . GLU A 1 110 ? 1.068 -4.339 -14.479 1.00 91.06 110 GLU A C 1
ATOM 804 O O . GLU A 1 110 ? -0.078 -4.052 -14.122 1.00 91.06 110 GLU A O 1
ATOM 809 N N . ALA A 1 111 ? 1.660 -5.487 -14.130 1.00 92.94 111 ALA A N 1
ATOM 810 C CA . ALA A 1 111 ? 1.036 -6.446 -13.224 1.00 92.94 111 ALA A CA 1
ATOM 811 C C . ALA A 1 111 ? 0.887 -5.838 -11.821 1.00 92.94 111 ALA A C 1
ATOM 813 O O . ALA A 1 111 ? -0.171 -5.960 -11.201 1.00 92.94 111 ALA A O 1
ATOM 814 N N . GLY A 1 112 ? 1.901 -5.094 -11.363 1.00 93.31 112 GLY A N 1
ATOM 815 C CA . GLY A 1 112 ? 1.844 -4.317 -10.124 1.00 93.31 112 GLY A CA 1
ATOM 816 C C . GLY A 1 112 ? 0.676 -3.323 -10.085 1.00 93.31 112 GLY A C 1
ATOM 817 O O . GLY A 1 112 ? 0.013 -3.193 -9.057 1.00 93.31 112 GLY A O 1
ATOM 818 N N . ARG A 1 113 ? 0.353 -2.667 -11.208 1.00 94.19 113 ARG A N 1
ATOM 819 C CA . ARG A 1 113 ? -0.784 -1.730 -11.282 1.00 94.19 113 ARG A CA 1
ATOM 820 C C . ARG A 1 113 ? -2.137 -2.425 -11.169 1.00 94.19 113 ARG A C 1
ATOM 822 O O . ARG A 1 113 ? -3.030 -1.880 -10.522 1.00 94.19 113 ARG A O 1
ATOM 829 N N . ALA A 1 114 ? -2.293 -3.614 -11.751 1.00 94.81 114 ALA A N 1
ATOM 830 C CA . ALA A 1 114 ? -3.512 -4.407 -11.580 1.00 94.81 114 ALA A CA 1
ATOM 831 C C . ALA A 1 114 ? -3.721 -4.786 -10.103 1.00 94.81 114 ALA A C 1
ATOM 833 O O . ALA A 1 114 ? -4.803 -4.570 -9.561 1.00 94.81 114 ALA A O 1
ATOM 834 N N . ILE A 1 115 ? -2.652 -5.228 -9.430 1.00 94.94 115 ILE A N 1
ATOM 835 C CA . ILE A 1 115 ? -2.660 -5.521 -7.989 1.00 94.94 115 ILE A CA 1
ATOM 836 C C . ILE A 1 115 ? -3.058 -4.279 -7.175 1.00 94.94 115 ILE A C 1
ATOM 838 O O . ILE A 1 115 ? -3.910 -4.369 -6.291 1.00 94.94 115 ILE A O 1
ATOM 842 N N . LEU A 1 116 ? -2.482 -3.104 -7.465 1.00 95.75 116 LEU A N 1
ATOM 843 C CA . LEU A 1 116 ? -2.841 -1.871 -6.752 1.00 95.75 116 LEU A CA 1
ATOM 844 C C . LEU A 1 116 ? -4.291 -1.438 -6.995 1.00 95.75 116 LEU A C 1
ATOM 846 O O . LEU A 1 116 ? -4.904 -0.877 -6.087 1.00 95.75 116 LEU A O 1
ATOM 850 N N . ALA A 1 117 ? -4.846 -1.677 -8.184 1.00 96.38 117 ALA A N 1
ATOM 851 C CA . ALA A 1 117 ? -6.241 -1.362 -8.481 1.00 96.38 117 ALA A CA 1
ATOM 852 C C . ALA A 1 117 ? -7.204 -2.223 -7.646 1.00 96.38 117 ALA A C 1
ATOM 854 O O . ALA A 1 117 ? -8.099 -1.678 -6.999 1.00 96.38 117 ALA A O 1
ATOM 855 N N . GLU A 1 118 ? -6.971 -3.538 -7.592 1.00 95.12 118 GLU A N 1
ATOM 856 C CA . GLU A 1 118 ? -7.748 -4.463 -6.753 1.00 95.12 118 GLU A CA 1
ATOM 857 C C . GLU A 1 118 ? -7.617 -4.120 -5.264 1.00 95.12 118 GLU A C 1
ATOM 859 O O . GLU A 1 118 ? -8.608 -4.091 -4.529 1.00 95.12 118 GLU A O 1
ATOM 864 N N . LEU A 1 119 ? -6.401 -3.786 -4.818 1.00 95.81 119 LEU A N 1
ATOM 865 C CA . LEU A 1 119 ? -6.150 -3.360 -3.445 1.00 95.81 119 LEU A CA 1
ATOM 866 C C . LEU A 1 119 ? -6.933 -2.086 -3.113 1.00 95.81 119 LEU A C 1
ATOM 868 O O . LEU A 1 119 ? -7.586 -2.037 -2.074 1.00 95.81 119 LEU A O 1
ATOM 872 N N . ARG A 1 120 ? -6.921 -1.071 -3.987 1.00 97.31 120 ARG A N 1
ATOM 873 C CA . ARG A 1 120 ? -7.681 0.175 -3.780 1.00 97.31 120 ARG A CA 1
ATOM 874 C C . ARG A 1 120 ? -9.177 -0.077 -3.667 1.00 97.31 120 ARG A C 1
ATOM 876 O O . ARG 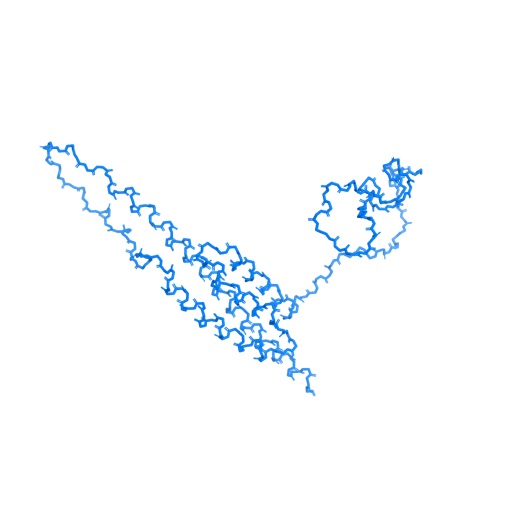A 1 120 ? -9.803 0.471 -2.765 1.00 97.31 120 ARG A O 1
ATOM 883 N N . GLU A 1 121 ? -9.736 -0.917 -4.533 1.00 96.38 121 GLU A N 1
ATOM 884 C CA . GLU A 1 121 ? -11.153 -1.278 -4.467 1.00 96.38 121 GLU A CA 1
ATOM 885 C C . GLU A 1 121 ? -11.490 -1.973 -3.138 1.00 96.38 121 GLU A C 1
ATOM 887 O O . GLU A 1 121 ? -12.425 -1.568 -2.438 1.00 96.38 121 GLU A O 1
ATOM 892 N N . GLY A 1 122 ? -10.688 -2.968 -2.743 1.00 96.00 122 GLY A N 1
ATOM 893 C CA . GLY A 1 122 ? -10.848 -3.664 -1.466 1.00 96.00 122 GLY A CA 1
ATOM 894 C C . GLY A 1 122 ? -10.713 -2.727 -0.263 1.00 96.00 122 GLY A C 1
ATOM 895 O O . GLY A 1 122 ? -11.522 -2.780 0.669 1.00 96.00 122 GLY A O 1
ATOM 896 N N . TYR A 1 123 ? -9.735 -1.825 -0.310 1.00 96.69 123 TYR A N 1
ATOM 897 C CA . TYR A 1 123 ? -9.498 -0.810 0.708 1.00 96.69 123 TYR A CA 1
ATOM 898 C C . TYR A 1 123 ? -10.668 0.170 0.825 1.00 96.69 123 TYR A C 1
ATOM 900 O O . TYR A 1 123 ? -11.133 0.421 1.935 1.00 96.69 123 TYR A O 1
ATOM 908 N N . ASP A 1 124 ? -11.189 0.702 -0.282 1.00 96.75 124 ASP A N 1
ATOM 909 C CA . ASP A 1 124 ? -12.307 1.649 -0.253 1.00 96.75 124 ASP A CA 1
ATOM 910 C C . ASP A 1 124 ? -13.591 0.999 0.269 1.00 96.75 124 ASP A C 1
ATOM 912 O O . ASP A 1 124 ? -14.306 1.595 1.085 1.00 96.75 124 ASP A O 1
ATOM 916 N N . TRP A 1 125 ? -13.846 -0.253 -0.121 1.00 95.38 125 TRP A N 1
ATOM 917 C CA . TRP A 1 125 ? -14.937 -1.043 0.443 1.00 95.38 125 TRP A CA 1
ATOM 918 C C . TRP A 1 125 ? -14.778 -1.225 1.961 1.00 95.38 125 TRP A C 1
ATOM 920 O O . TRP A 1 125 ? -15.716 -0.972 2.727 1.00 95.38 125 TRP A O 1
ATOM 930 N N . ALA A 1 126 ? -13.583 -1.601 2.425 1.00 94.88 126 ALA A N 1
ATOM 931 C CA . ALA A 1 126 ? -13.307 -1.793 3.845 1.00 94.88 126 ALA A CA 1
ATOM 932 C C . ALA A 1 126 ? -13.381 -0.477 4.631 1.00 94.88 126 ALA A C 1
ATOM 934 O O . ALA A 1 126 ? -13.943 -0.436 5.726 1.00 94.88 126 ALA A O 1
ATOM 935 N N . LYS A 1 127 ? -12.878 0.624 4.069 1.00 94.62 127 LYS A N 1
ATOM 936 C CA . LYS A 1 127 ? -12.944 1.967 4.654 1.00 94.62 127 LYS A CA 1
ATOM 937 C C . LYS A 1 127 ? -14.389 2.400 4.876 1.00 94.62 127 LYS A C 1
ATOM 939 O O . LYS A 1 127 ? -14.695 2.966 5.923 1.00 94.62 127 LYS A O 1
ATOM 944 N N . ALA A 1 128 ? -15.281 2.117 3.927 1.00 93.50 128 ALA A N 1
ATOM 945 C CA . ALA A 1 128 ? -16.709 2.379 4.084 1.00 93.50 128 ALA A CA 1
ATOM 946 C C . ALA A 1 128 ? -17.336 1.492 5.172 1.00 93.50 128 ALA A C 1
ATOM 948 O O . ALA A 1 128 ? -18.102 1.981 5.999 1.00 93.50 128 ALA A O 1
ATOM 949 N N . ARG A 1 129 ? -16.977 0.203 5.205 1.00 93.44 129 ARG A N 1
ATOM 950 C CA . ARG A 1 129 ? -17.500 -0.776 6.170 1.00 93.44 129 ARG A CA 1
ATOM 951 C C . ARG A 1 129 ? -17.072 -0.516 7.617 1.00 93.44 129 ARG A C 1
ATOM 953 O O . ARG A 1 129 ? -17.863 -0.752 8.525 1.00 93.44 129 ARG A O 1
ATOM 960 N N . HIS A 1 130 ? -15.832 -0.087 7.830 1.00 91.62 130 HIS A N 1
ATOM 961 C CA . HIS A 1 130 ? -15.221 0.080 9.154 1.00 91.62 130 HIS A CA 1
ATOM 962 C C . HIS A 1 130 ? -15.222 1.532 9.646 1.00 91.62 130 HIS A C 1
ATOM 964 O O . HIS A 1 130 ? -14.601 1.848 10.661 1.00 91.62 130 HIS A O 1
ATOM 970 N N . ARG A 1 131 ? -15.913 2.429 8.938 1.00 91.50 131 ARG A N 1
ATOM 971 C CA . ARG A 1 131 ? -16.048 3.828 9.339 1.00 91.50 131 ARG A CA 1
ATOM 972 C C . ARG A 1 131 ? -16.783 3.914 10.687 1.00 91.50 131 ARG A C 1
ATOM 974 O O . ARG A 1 131 ? -17.898 3.406 10.774 1.00 91.50 131 ARG A O 1
ATOM 981 N N . PRO A 1 132 ? -16.213 4.558 11.724 1.00 87.62 132 PRO A N 1
ATOM 982 C CA . PRO A 1 132 ? -16.920 4.729 12.986 1.00 87.62 132 PRO A CA 1
ATOM 983 C C . PRO A 1 132 ? -18.113 5.677 12.807 1.00 87.62 132 PRO A C 1
ATOM 985 O O . PRO A 1 132 ? -18.015 6.691 12.104 1.00 87.62 132 PRO A O 1
ATOM 988 N N . ASP A 1 133 ? -19.233 5.358 13.456 1.00 78.88 133 ASP A N 1
ATOM 989 C CA . ASP A 1 133 ? -20.428 6.202 13.447 1.00 78.88 133 ASP A CA 1
ATOM 990 C C . ASP A 1 133 ? -20.085 7.613 13.950 1.00 78.88 133 ASP A C 1
ATOM 992 O O . ASP A 1 133 ? -19.428 7.793 14.973 1.00 78.88 133 ASP A O 1
ATOM 996 N N . GLY A 1 134 ? -20.493 8.641 13.202 1.00 66.88 134 GLY A N 1
ATOM 997 C CA . GLY A 1 134 ? -20.199 10.034 13.552 1.00 66.88 134 GLY A CA 1
ATOM 998 C C . GLY A 1 134 ? -18.794 10.531 13.185 1.00 66.88 134 GLY A C 1
ATOM 999 O O . GLY A 1 134 ? -18.479 11.678 13.498 1.00 66.88 134 GLY A O 1
ATOM 1000 N N . ALA A 1 135 ? -17.970 9.754 12.465 1.00 61.91 135 ALA A N 1
ATOM 1001 C CA . ALA A 1 135 ? -16.666 10.217 11.963 1.00 61.91 135 ALA A CA 1
ATOM 1002 C C . ALA A 1 135 ? -16.754 11.512 11.131 1.00 61.91 135 ALA A C 1
ATOM 1004 O O . ALA A 1 135 ? -15.822 12.315 11.148 1.00 61.91 135 ALA A O 1
ATOM 1005 N N . ASP A 1 136 ? -17.874 11.726 10.437 1.00 63.66 136 ASP A N 1
ATOM 1006 C CA . ASP A 1 136 ? -18.138 12.914 9.615 1.00 63.66 136 ASP A CA 1
ATOM 1007 C C . ASP A 1 136 ? -18.941 13.998 10.309 1.00 63.66 136 ASP A C 1
ATOM 1009 O O . ASP A 1 136 ? -19.207 15.021 9.681 1.00 63.66 136 ASP A O 1
ATOM 1013 N N . ALA A 1 137 ? -19.349 13.806 11.568 1.00 58.91 137 ALA A N 1
ATOM 1014 C CA . ALA A 1 137 ? -20.029 14.869 12.285 1.00 58.91 137 ALA A CA 1
ATOM 1015 C C . ALA A 1 137 ? -19.062 16.065 12.332 1.00 58.91 137 ALA A C 1
ATOM 1017 O O . ALA A 1 137 ? -18.008 15.960 12.973 1.00 58.91 137 ALA A O 1
ATOM 1018 N N . PRO A 1 138 ? -19.357 17.179 11.624 1.00 54.50 138 PRO A N 1
ATOM 1019 C CA . PRO A 1 138 ? -18.533 18.367 11.715 1.00 54.50 138 PRO A CA 1
ATOM 1020 C C . PRO A 1 138 ? -18.528 18.723 13.191 1.00 54.50 138 PRO A C 1
ATOM 1022 O O . PRO A 1 138 ? -19.594 18.866 13.793 1.00 54.50 138 PRO A O 1
ATOM 1025 N N . GLY A 1 139 ? -17.336 18.715 13.789 1.00 49.88 139 GLY A N 1
ATOM 1026 C CA . GLY A 1 139 ? -17.195 18.770 15.231 1.00 49.88 139 GLY A CA 1
ATOM 1027 C C . GLY A 1 139 ? -18.104 19.843 15.816 1.00 49.88 139 GLY A C 1
ATOM 1028 O O . GLY A 1 139 ? -18.184 20.957 15.293 1.00 49.88 139 GLY A O 1
ATOM 1029 N N . ALA A 1 140 ? -18.751 19.509 16.930 1.00 46.88 140 ALA A N 1
ATOM 1030 C CA . ALA A 1 140 ? -19.384 20.437 17.857 1.00 46.88 140 ALA A CA 1
ATOM 1031 C C . ALA A 1 140 ? -18.342 21.395 18.490 1.00 46.88 140 ALA A C 1
ATOM 1033 O O . ALA A 1 140 ? -18.329 21.634 19.691 1.00 46.88 140 ALA A O 1
ATOM 1034 N N . ALA A 1 141 ? -17.439 21.938 17.674 1.00 50.25 141 ALA A N 1
ATOM 1035 C CA . ALA A 1 141 ? -16.362 22.850 18.006 1.00 50.25 141 ALA A CA 1
ATOM 1036 C C . ALA A 1 141 ? -16.822 24.320 17.998 1.00 50.25 141 ALA A C 1
ATOM 1038 O O . ALA A 1 141 ? -16.000 25.209 18.169 1.00 50.25 141 ALA A O 1
ATOM 1039 N N . MET A 1 142 ? -18.124 24.595 17.835 1.00 48.59 142 MET A N 1
ATOM 1040 C CA . MET A 1 142 ? -18.682 25.957 17.871 1.00 48.59 142 MET A CA 1
ATOM 1041 C C . MET A 1 142 ? -20.038 26.071 18.600 1.00 48.59 142 MET A C 1
ATOM 1043 O O . MET A 1 142 ? -20.742 27.058 18.426 1.00 48.59 142 MET A O 1
ATOM 1047 N N . ALA A 1 143 ? -20.426 25.106 19.445 1.00 46.91 143 ALA A N 1
ATOM 1048 C CA . ALA A 1 143 ? -21.661 25.202 20.249 1.00 46.91 143 ALA A CA 1
ATOM 1049 C C . ALA A 1 143 ? -21.415 25.564 21.731 1.00 46.91 143 ALA A C 1
ATOM 1051 O O . ALA A 1 143 ? -22.316 25.448 22.556 1.00 46.91 143 ALA A O 1
ATOM 1052 N N . GLY A 1 144 ? -20.198 26.000 22.081 1.00 48.03 144 GLY A N 1
ATOM 1053 C CA . GLY A 1 144 ? -19.798 26.342 23.454 1.00 48.03 144 GLY A CA 1
ATOM 1054 C C . GLY A 1 144 ? -19.466 27.818 23.694 1.00 48.03 144 GLY A C 1
ATOM 1055 O O . GLY A 1 144 ? -18.858 28.131 24.711 1.00 48.03 144 GLY A O 1
ATOM 1056 N N . ALA A 1 145 ? -19.817 28.725 22.776 1.00 47.66 145 ALA A N 1
ATOM 1057 C CA . ALA A 1 145 ? -19.484 30.150 22.878 1.00 47.66 145 ALA A CA 1
ATOM 1058 C C . ALA A 1 145 ? -20.706 31.063 22.663 1.00 47.66 145 ALA A C 1
ATOM 1060 O O . ALA A 1 145 ? -20.630 32.028 21.915 1.00 47.66 145 ALA A O 1
ATOM 1061 N N . ALA A 1 146 ? -21.846 30.754 23.291 1.00 47.53 146 ALA A N 1
ATOM 1062 C CA . ALA A 1 146 ? -22.965 31.695 23.427 1.00 47.53 146 ALA A CA 1
ATOM 1063 C C . ALA A 1 146 ? -23.956 31.248 24.520 1.00 47.53 146 ALA A C 1
ATOM 1065 O O . ALA A 1 146 ? -25.071 30.841 24.218 1.00 47.53 146 ALA A O 1
ATOM 1066 N N . ALA A 1 147 ? -23.553 31.300 25.792 1.00 45.47 147 ALA A N 1
ATOM 1067 C CA . ALA A 1 147 ? -24.494 31.345 26.920 1.00 45.47 147 ALA A CA 1
ATOM 1068 C C . ALA A 1 147 ? -23.796 31.867 28.188 1.00 45.47 147 ALA A C 1
ATOM 1070 O O . ALA A 1 147 ? -23.716 31.186 29.206 1.00 45.47 147 ALA A O 1
ATOM 1071 N N . ALA A 1 148 ? -23.263 33.084 28.115 1.00 50.81 148 ALA A N 1
ATOM 1072 C CA . ALA A 1 148 ? -23.063 33.908 29.298 1.00 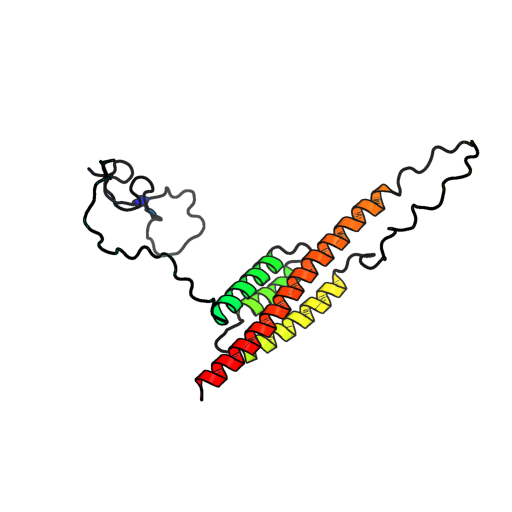50.81 148 ALA A CA 1
ATOM 1073 C C . ALA A 1 148 ? -24.100 35.029 29.227 1.00 50.81 148 ALA A C 1
ATOM 1075 O O . ALA A 1 148 ? -23.871 36.020 28.552 1.00 50.81 148 ALA A O 1
ATOM 1076 N N . ASP A 1 149 ? -25.282 34.777 29.788 1.00 52.84 149 ASP A N 1
ATOM 1077 C CA . ASP A 1 149 ? -26.029 35.717 30.633 1.00 52.84 149 ASP A CA 1
ATOM 1078 C C . ASP A 1 149 ? -27.401 35.120 30.973 1.00 52.84 149 ASP A C 1
ATOM 1080 O O . ASP A 1 149 ? -28.228 34.874 30.097 1.00 52.84 149 ASP A O 1
ATOM 1084 N N . GLY A 1 150 ? -27.638 34.880 32.265 1.00 45.59 150 GLY A N 1
ATOM 1085 C CA . GLY A 1 150 ? -28.957 34.505 32.783 1.00 45.59 150 GLY A CA 1
ATOM 1086 C C . GLY A 1 150 ? -28.972 33.240 33.634 1.00 45.59 150 GLY A C 1
ATOM 1087 O O . GLY A 1 150 ? -29.519 32.219 33.232 1.00 45.59 150 GLY A O 1
ATOM 1088 N N . VAL A 1 151 ? -28.424 33.321 34.846 1.00 45.78 151 VAL A N 1
ATOM 1089 C CA . VAL A 1 151 ? -28.694 32.352 35.916 1.00 45.78 151 VAL A CA 1
ATOM 1090 C C . VAL A 1 151 ? -30.024 32.719 36.585 1.00 45.78 151 VAL A C 1
ATOM 1092 O O . VAL A 1 151 ? -30.104 33.791 37.187 1.00 45.78 151 VAL A O 1
ATOM 1095 N N . PRO A 1 152 ? -31.033 31.832 36.605 1.00 46.72 152 PRO A N 1
ATOM 1096 C CA . PRO A 1 152 ? -31.934 31.755 37.739 1.00 46.72 152 PRO A CA 1
ATOM 1097 C C . PRO A 1 152 ? -31.557 30.557 38.613 1.00 46.72 152 PRO A C 1
ATOM 1099 O O . PRO A 1 152 ? -31.415 29.422 38.160 1.00 46.72 152 PRO A O 1
ATOM 1102 N N . ALA A 1 153 ? -31.389 30.839 39.900 1.00 51.25 153 ALA A N 1
ATOM 1103 C CA . ALA A 1 153 ? -31.235 29.840 40.940 1.00 51.25 153 ALA A CA 1
ATOM 1104 C C . ALA A 1 153 ? -32.508 28.983 41.034 1.00 51.25 153 ALA A C 1
ATOM 1106 O O . ALA A 1 153 ? -33.592 29.498 41.306 1.00 51.25 153 ALA A O 1
ATOM 1107 N N . GLY A 1 154 ? -32.373 27.673 40.833 1.00 48.06 154 GLY A N 1
ATOM 1108 C CA . GLY A 1 154 ? -33.482 26.735 40.974 1.00 48.06 154 GLY A CA 1
ATOM 1109 C C . GLY A 1 154 ? -33.053 25.290 40.756 1.00 48.06 154 GLY A C 1
ATOM 1110 O O . GLY A 1 154 ? -33.022 24.825 39.629 1.00 48.06 154 GLY A O 1
ATOM 1111 N N . ALA A 1 155 ? -32.694 24.630 41.860 1.00 50.22 155 ALA A N 1
ATOM 1112 C CA . ALA A 1 155 ? -32.699 23.188 42.128 1.00 50.22 155 ALA A CA 1
ATOM 1113 C C . ALA A 1 155 ? -32.763 22.199 40.939 1.00 50.22 155 ALA A C 1
ATOM 1115 O O . ALA A 1 155 ? -33.780 22.077 40.263 1.00 50.22 155 ALA A O 1
ATOM 1116 N N . GLY A 1 156 ? -31.731 21.358 40.811 1.00 39.69 156 GLY A N 1
ATOM 1117 C CA . GLY A 1 156 ? -31.785 20.168 39.959 1.00 39.69 156 GLY A CA 1
ATOM 1118 C C . GLY A 1 156 ? -30.459 19.419 39.870 1.00 39.69 156 GLY A C 1
ATOM 1119 O O . GLY A 1 156 ? -29.777 19.476 38.855 1.00 39.69 156 GLY A O 1
ATOM 1120 N N . LEU A 1 157 ? -30.077 18.711 40.936 1.00 49.75 157 LEU A N 1
ATOM 1121 C CA . LEU A 1 157 ? -28.996 17.720 40.905 1.00 49.75 157 LEU A CA 1
ATOM 1122 C C . LEU A 1 157 ? -29.470 16.469 40.145 1.00 49.75 157 LEU A C 1
ATOM 1124 O O . LEU A 1 157 ? -29.975 15.539 40.763 1.00 49.75 157 LEU A O 1
ATOM 1128 N N . ALA A 1 158 ? -29.321 16.441 38.821 1.00 53.09 158 ALA A N 1
ATOM 1129 C CA . ALA A 1 158 ? -29.295 15.208 38.025 1.00 53.09 158 ALA A CA 1
ATOM 1130 C C . ALA A 1 158 ? -28.795 15.516 36.604 1.00 53.09 158 ALA A C 1
ATOM 1132 O O . ALA A 1 158 ? -29.436 16.277 35.888 1.00 53.09 158 ALA A O 1
ATOM 1133 N N . GLY A 1 159 ? -27.681 14.907 36.176 1.00 49.06 159 GLY A N 1
ATOM 1134 C CA . GLY A 1 159 ? -27.299 14.894 34.753 1.00 49.06 159 GLY A CA 1
ATOM 1135 C C . GLY A 1 159 ? -25.846 15.234 34.409 1.00 49.06 159 GLY A C 1
ATOM 1136 O O . GLY A 1 159 ? -25.606 15.908 33.417 1.00 49.06 159 GLY A O 1
ATOM 1137 N N . GLY A 1 160 ? -24.857 14.769 35.178 1.00 44.12 160 GLY A N 1
ATOM 1138 C CA . GLY A 1 160 ? -23.429 14.957 34.860 1.00 44.12 160 GLY A CA 1
ATOM 1139 C C . GLY A 1 160 ? -22.803 13.898 33.933 1.00 44.12 160 GLY A C 1
ATOM 1140 O O . GLY A 1 160 ? -21.585 13.773 33.917 1.00 44.12 160 GLY A O 1
ATOM 1141 N N . GLY A 1 161 ? -23.597 13.085 33.223 1.00 45.56 161 GLY A N 1
ATOM 1142 C CA . GLY A 1 161 ? -23.107 11.856 32.569 1.00 45.56 161 GLY A CA 1
ATOM 1143 C C . GLY A 1 161 ? -22.876 11.905 31.053 1.00 45.56 161 GLY A C 1
ATOM 1144 O O . GLY A 1 161 ? -22.173 11.050 30.529 1.00 45.56 161 GLY A O 1
ATOM 1145 N N . VAL A 1 162 ? -23.438 12.875 30.325 1.00 47.50 162 VAL A N 1
ATOM 1146 C CA . VAL A 1 162 ? -23.471 12.823 28.844 1.00 47.50 162 VAL A CA 1
ATOM 1147 C C . VAL A 1 162 ? -22.314 13.550 28.149 1.00 47.50 162 VAL A C 1
ATOM 1149 O O . VAL A 1 162 ? -22.008 13.245 27.002 1.00 47.50 162 VAL A O 1
ATOM 1152 N N . ALA A 1 163 ? -21.609 14.452 28.837 1.00 47.84 163 ALA A N 1
ATOM 1153 C CA . ALA A 1 163 ? -20.473 15.174 28.250 1.00 47.84 163 ALA A CA 1
ATOM 1154 C C . ALA A 1 163 ? -19.185 14.327 28.164 1.00 47.84 163 ALA A C 1
ATOM 1156 O O . ALA A 1 163 ? -18.322 14.602 27.335 1.00 47.84 163 ALA A O 1
ATOM 1157 N N . ALA A 1 164 ? -19.054 13.280 28.989 1.00 47.75 164 ALA A N 1
ATOM 1158 C CA . ALA A 1 164 ? -17.865 12.425 29.010 1.00 47.75 164 ALA A CA 1
ATOM 1159 C C . ALA A 1 164 ? -17.830 11.404 27.855 1.00 47.75 164 ALA A C 1
ATOM 1161 O O . ALA A 1 164 ? -16.752 11.090 27.359 1.00 47.75 164 ALA A O 1
ATOM 1162 N N . ALA A 1 165 ? -18.990 10.927 27.384 1.00 49.56 165 ALA A N 1
ATOM 1163 C CA . ALA A 1 165 ? -19.063 9.981 26.265 1.00 49.56 165 ALA A CA 1
ATOM 1164 C C . ALA A 1 165 ? -18.645 10.630 24.929 1.00 49.56 165 ALA A C 1
ATOM 1166 O O . ALA A 1 165 ? -17.877 10.047 24.171 1.00 49.56 165 ALA A O 1
ATOM 1167 N N . ALA A 1 166 ? -19.038 11.888 24.694 1.00 50.94 166 ALA A N 1
ATOM 1168 C CA . ALA A 1 166 ? -18.721 12.609 23.457 1.00 50.94 166 ALA A CA 1
ATOM 1169 C C . ALA A 1 166 ? -17.217 12.905 23.266 1.00 50.94 166 ALA A C 1
ATOM 1171 O O . ALA A 1 166 ? -16.747 13.025 22.136 1.00 50.94 166 ALA A O 1
ATOM 1172 N N . LEU A 1 167 ? -16.443 13.008 24.355 1.00 52.03 167 LEU A N 1
ATOM 1173 C CA . LEU A 1 167 ? -14.988 13.203 24.286 1.00 52.03 167 LEU A CA 1
ATOM 1174 C C . LEU A 1 167 ? -14.224 11.896 24.024 1.00 52.03 167 LEU A C 1
ATOM 1176 O O . LEU A 1 167 ? -13.134 11.942 23.455 1.00 52.03 167 LEU A O 1
ATOM 1180 N N . ALA A 1 168 ? -14.788 10.742 24.395 1.00 53.97 168 ALA A N 1
ATOM 1181 C CA . ALA A 1 168 ? -14.197 9.437 24.103 1.00 53.97 168 ALA A CA 1
ATOM 1182 C C . ALA A 1 168 ? -14.403 9.030 22.630 1.00 53.97 168 ALA A C 1
ATOM 1184 O O . ALA A 1 168 ? -13.467 8.532 22.002 1.00 53.97 168 ALA A O 1
ATOM 1185 N N . ASP A 1 169 ? -15.572 9.327 22.048 1.00 58.16 169 ASP A N 1
ATOM 1186 C CA . ASP A 1 169 ? -15.881 9.010 20.641 1.00 58.16 169 ASP A CA 1
ATOM 1187 C C . ASP A 1 169 ? -15.045 9.818 19.633 1.00 58.16 169 ASP A C 1
ATOM 1189 O O . ASP A 1 169 ? -14.629 9.306 18.589 1.00 58.16 169 ASP A O 1
ATOM 1193 N N . GLY A 1 170 ? -14.700 11.070 19.957 1.00 67.88 170 GLY A N 1
ATOM 1194 C CA . GLY A 1 170 ? -13.882 11.913 19.077 1.00 67.88 170 GLY A CA 1
ATOM 1195 C C . GLY A 1 170 ? -12.470 11.365 18.817 1.00 67.88 170 GLY A C 1
ATOM 1196 O O . GLY A 1 170 ? -11.896 11.604 17.750 1.00 67.88 170 GLY A O 1
ATOM 1197 N N . GLY A 1 171 ? -11.913 10.597 19.761 1.00 79.31 171 GLY A N 1
ATOM 1198 C CA . GLY A 1 171 ? -10.584 9.994 19.632 1.00 79.31 171 GLY A CA 1
ATOM 1199 C C . GLY A 1 171 ? -10.528 8.881 18.584 1.00 79.31 171 GLY A C 1
ATOM 1200 O O . GLY A 1 171 ? -9.555 8.789 17.833 1.00 79.31 171 GLY A O 1
ATOM 1201 N N . VAL A 1 172 ? -11.594 8.081 18.480 1.00 83.81 172 VAL A N 1
ATOM 1202 C CA . VAL A 1 172 ? -11.681 6.957 17.536 1.00 83.81 172 VAL A CA 1
ATOM 1203 C C . VAL A 1 172 ? -11.751 7.468 16.096 1.00 83.81 172 VAL A C 1
ATOM 1205 O O . VAL A 1 172 ? -10.994 7.008 15.241 1.00 83.81 172 VAL A O 1
ATOM 1208 N N . GLY A 1 173 ? -12.572 8.490 15.830 1.00 87.50 173 GLY A N 1
ATOM 1209 C CA . GLY A 1 173 ? -12.670 9.099 14.498 1.00 87.50 173 GLY A CA 1
ATOM 1210 C C . GLY A 1 173 ? -11.368 9.765 14.026 1.00 87.50 173 GLY A C 1
ATOM 1211 O O . GLY A 1 173 ? -11.038 9.717 12.840 1.00 87.50 173 GLY A O 1
ATOM 1212 N N . LEU A 1 174 ? -10.588 10.361 14.938 1.00 88.06 174 LEU A N 1
ATOM 1213 C CA . 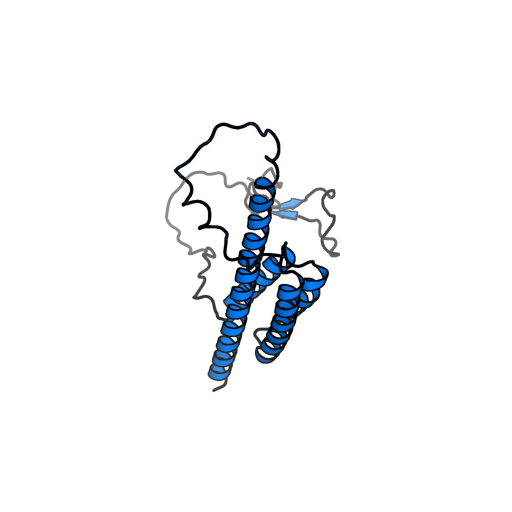LEU A 1 174 ? -9.276 10.934 14.608 1.00 88.06 174 LEU A CA 1
ATOM 1214 C C . LEU A 1 174 ? -8.227 9.860 14.303 1.00 88.06 174 LEU A C 1
ATOM 1216 O O . LEU A 1 174 ? -7.485 10.013 13.332 1.00 88.06 174 LEU A O 1
ATOM 1220 N N . ALA A 1 175 ? -8.180 8.783 15.092 1.00 88.69 175 ALA A N 1
ATOM 1221 C CA . ALA A 1 175 ? -7.288 7.654 14.834 1.00 88.69 175 ALA A CA 1
ATOM 1222 C C . ALA A 1 175 ? -7.601 7.005 13.479 1.00 88.69 175 ALA A C 1
ATOM 1224 O O . ALA A 1 175 ? -6.695 6.843 12.662 1.00 88.69 175 ALA A O 1
ATOM 1225 N N . PHE A 1 176 ? -8.888 6.764 13.202 1.00 92.69 176 PHE A N 1
ATOM 1226 C CA . PHE A 1 176 ? -9.360 6.248 11.919 1.00 92.69 176 PHE A CA 1
ATOM 1227 C C . PHE A 1 176 ? -8.891 7.112 10.745 1.00 92.69 176 PHE A C 1
ATOM 1229 O O . PHE A 1 176 ? -8.260 6.603 9.822 1.00 92.69 176 PHE A O 1
ATOM 1236 N N . ARG A 1 177 ? -9.136 8.432 10.786 1.00 92.88 177 ARG A N 1
ATOM 1237 C CA . ARG A 1 177 ? -8.718 9.363 9.718 1.00 92.88 177 ARG A CA 1
ATOM 1238 C C . ARG A 1 177 ? -7.207 9.414 9.524 1.00 92.88 177 ARG A C 1
ATOM 1240 O O . ARG A 1 177 ? -6.740 9.531 8.396 1.00 92.88 177 ARG A O 1
ATOM 1247 N N . ARG A 1 178 ? -6.440 9.368 10.615 1.00 94.19 178 ARG A N 1
ATOM 1248 C CA . ARG A 1 178 ? -4.977 9.403 10.542 1.00 94.19 178 ARG A CA 1
ATOM 1249 C C . ARG A 1 178 ? -4.439 8.163 9.834 1.00 94.19 178 ARG A C 1
ATOM 1251 O O . ARG A 1 178 ? -3.610 8.304 8.943 1.00 94.19 178 ARG A O 1
ATOM 1258 N N . GLU A 1 179 ? -4.916 6.992 10.239 1.00 94.94 179 GLU A N 1
ATOM 1259 C CA . GLU A 1 179 ? -4.457 5.702 9.727 1.00 94.94 179 GLU A CA 1
ATOM 1260 C C . GLU A 1 179 ? -4.893 5.480 8.273 1.00 94.94 179 GLU A C 1
ATOM 1262 O O . GLU A 1 179 ? -4.060 5.191 7.419 1.00 94.94 179 GLU A O 1
ATOM 1267 N N . THR A 1 180 ? -6.168 5.732 7.957 1.00 95.56 180 THR A N 1
ATOM 1268 C CA . THR A 1 180 ? -6.683 5.677 6.574 1.00 95.56 180 THR A CA 1
ATOM 1269 C C . THR A 1 180 ? -5.962 6.658 5.652 1.00 95.56 180 THR A C 1
ATOM 1271 O O . THR A 1 180 ? -5.532 6.283 4.565 1.00 95.56 180 THR A O 1
ATOM 1274 N N . GLY A 1 181 ? -5.714 7.888 6.110 1.00 96.25 181 GLY A N 1
ATOM 1275 C CA . GLY A 1 181 ? -4.944 8.860 5.337 1.00 96.25 181 GLY A CA 1
ATOM 1276 C C . GLY A 1 181 ? -3.474 8.468 5.136 1.00 96.25 181 GLY A C 1
ATOM 1277 O O . GLY A 1 181 ? -2.857 8.898 4.167 1.00 96.25 181 GLY A O 1
ATOM 1278 N N . GLU A 1 182 ? -2.873 7.688 6.039 1.00 96.19 182 GLU A N 1
ATOM 1279 C CA . GLU A 1 182 ? -1.512 7.159 5.869 1.00 96.19 182 GLU A CA 1
ATOM 1280 C C . GLU A 1 182 ? -1.463 6.042 4.830 1.00 96.19 182 GLU A C 1
ATOM 1282 O O . GLU A 1 182 ? -0.610 6.074 3.944 1.00 96.19 182 GLU A O 1
ATOM 1287 N N . ILE A 1 183 ? -2.435 5.131 4.874 1.00 96.44 183 ILE A N 1
ATOM 1288 C CA . ILE A 1 183 ? -2.601 4.076 3.872 1.00 96.44 183 ILE A CA 1
ATOM 1289 C C . ILE A 1 183 ? -2.819 4.683 2.479 1.00 96.44 183 ILE A C 1
ATOM 1291 O O . ILE A 1 183 ? -2.114 4.313 1.544 1.00 96.44 183 ILE A O 1
ATOM 1295 N N . GLU A 1 184 ? -3.712 5.668 2.345 1.00 97.75 184 GLU A N 1
ATOM 1296 C CA . GLU A 1 184 ? -3.979 6.361 1.073 1.00 97.75 184 GLU A CA 1
ATOM 1297 C C . GLU A 1 184 ? -2.720 7.018 0.498 1.00 97.75 184 GLU A C 1
ATOM 1299 O O . GLU A 1 184 ? -2.394 6.804 -0.668 1.00 97.75 184 GLU A O 1
ATOM 1304 N N . ARG A 1 185 ? -1.945 7.732 1.328 1.00 97.81 185 ARG A N 1
ATOM 1305 C CA . ARG A 1 185 ? -0.675 8.333 0.887 1.00 97.81 185 ARG A CA 1
ATOM 1306 C C . ARG A 1 185 ? 0.317 7.292 0.371 1.00 97.81 185 ARG A C 1
ATOM 1308 O O . ARG A 1 185 ? 1.002 7.551 -0.615 1.00 97.81 185 ARG A O 1
ATOM 1315 N N . HIS A 1 186 ? 0.422 6.138 1.028 1.00 97.25 186 HIS A N 1
ATOM 1316 C CA . HIS A 1 186 ? 1.313 5.073 0.569 1.00 97.25 186 HIS A CA 1
ATOM 1317 C C . HIS A 1 186 ? 0.825 4.428 -0.730 1.00 97.25 186 HIS A C 1
ATOM 1319 O O . HIS A 1 186 ? 1.643 4.168 -1.608 1.00 97.25 186 HIS A O 1
ATOM 1325 N N . LEU A 1 187 ? -0.486 4.230 -0.894 1.00 96.88 187 LEU A N 1
ATOM 1326 C CA . LEU A 1 187 ? -1.065 3.728 -2.142 1.00 96.88 187 LEU A CA 1
ATOM 1327 C C . LEU A 1 187 ? -0.843 4.689 -3.314 1.00 96.88 187 LEU A C 1
ATOM 1329 O O . LEU A 1 187 ? -0.496 4.251 -4.410 1.00 96.88 187 LEU A O 1
ATOM 1333 N N . ASP A 1 188 ? -1.007 5.995 -3.093 1.00 97.50 188 ASP A N 1
ATOM 1334 C CA . ASP A 1 188 ? -0.738 7.024 -4.107 1.00 97.50 188 ASP A CA 1
ATOM 1335 C C . ASP A 1 188 ? 0.749 7.080 -4.470 1.00 97.50 188 ASP A C 1
ATOM 1337 O O . ASP A 1 188 ? 1.104 7.196 -5.648 1.00 97.50 188 ASP A O 1
ATOM 1341 N N . ARG A 1 189 ? 1.635 6.928 -3.476 1.00 96.88 189 ARG A N 1
ATOM 1342 C CA . ARG A 1 189 ? 3.077 6.873 -3.727 1.00 96.88 189 ARG A CA 1
ATOM 1343 C C . ARG A 1 189 ? 3.471 5.628 -4.521 1.00 96.88 189 ARG A C 1
ATOM 1345 O O . ARG A 1 189 ? 4.275 5.759 -5.435 1.00 96.88 189 ARG A O 1
ATOM 1352 N N . LEU A 1 190 ? 2.900 4.461 -4.219 1.00 95.94 190 LEU A N 1
ATOM 1353 C CA . LEU A 1 190 ? 3.164 3.228 -4.970 1.00 95.94 190 LEU A CA 1
ATOM 1354 C C . LEU A 1 190 ? 2.709 3.320 -6.431 1.00 95.94 190 LEU A C 1
ATOM 1356 O O . LEU A 1 190 ? 3.466 2.924 -7.309 1.00 95.94 190 LEU A O 1
ATOM 1360 N N . ASP A 1 191 ? 1.522 3.871 -6.706 1.00 96.31 191 ASP A N 1
ATOM 1361 C CA . ASP A 1 191 ? 1.059 4.053 -8.094 1.00 96.31 191 ASP A CA 1
ATOM 1362 C C . ASP A 1 191 ? 1.969 5.023 -8.863 1.00 96.31 191 ASP A C 1
ATOM 1364 O O . ASP A 1 191 ? 2.362 4.739 -9.992 1.00 96.31 191 ASP A O 1
ATOM 1368 N N . THR A 1 192 ? 2.393 6.118 -8.221 1.00 96.44 192 THR A N 1
ATOM 1369 C CA . THR A 1 192 ? 3.357 7.061 -8.814 1.00 96.44 192 THR A CA 1
ATOM 1370 C C . THR A 1 192 ? 4.684 6.376 -9.148 1.00 96.44 192 THR A C 1
ATOM 1372 O O . THR A 1 192 ? 5.180 6.519 -10.261 1.00 96.44 192 THR A O 1
ATOM 1375 N N . LEU A 1 193 ? 5.239 5.604 -8.208 1.00 94.56 193 LEU A N 1
ATOM 1376 C CA . LEU A 1 193 ? 6.512 4.905 -8.399 1.00 94.56 193 LEU A CA 1
ATOM 1377 C C . LEU A 1 193 ? 6.429 3.853 -9.509 1.00 94.56 193 LEU A C 1
ATOM 1379 O O . LEU A 1 193 ? 7.351 3.749 -10.304 1.00 94.56 193 LEU A O 1
ATOM 1383 N N . LEU A 1 194 ? 5.314 3.124 -9.629 1.00 93.94 194 LEU A N 1
ATOM 1384 C CA . LEU A 1 194 ? 5.120 2.188 -10.741 1.00 93.94 194 LEU A CA 1
ATOM 1385 C C . LEU A 1 194 ? 5.086 2.895 -12.100 1.00 93.94 194 LEU A C 1
ATOM 1387 O O . LEU A 1 194 ? 5.639 2.377 -13.064 1.00 93.94 194 LEU A O 1
ATOM 1391 N N . ILE A 1 195 ? 4.460 4.073 -12.192 1.00 94.38 195 ILE A N 1
ATOM 1392 C CA . ILE A 1 195 ? 4.460 4.879 -13.423 1.00 94.38 195 ILE A CA 1
ATOM 1393 C C . ILE A 1 195 ? 5.883 5.344 -13.765 1.00 94.38 195 ILE A C 1
ATOM 1395 O O . ILE A 1 195 ? 6.281 5.285 -14.928 1.00 94.38 195 ILE A O 1
ATOM 1399 N N . GLU A 1 196 ? 6.649 5.784 -12.765 1.00 94.06 196 GLU A N 1
ATOM 1400 C CA . GLU A 1 196 ? 8.050 6.187 -12.934 1.00 94.06 196 GLU A CA 1
ATOM 1401 C C . GLU A 1 196 ? 8.928 5.006 -13.383 1.00 94.06 196 GLU A C 1
ATOM 1403 O O . GLU A 1 196 ? 9.713 5.163 -14.317 1.00 94.06 196 GLU A O 1
ATOM 1408 N N . THR A 1 197 ? 8.749 3.817 -12.796 1.00 92.31 197 THR A N 1
ATOM 1409 C CA . THR A 1 197 ? 9.461 2.592 -13.196 1.00 92.31 197 THR A CA 1
ATOM 1410 C C . THR A 1 197 ? 9.128 2.175 -14.629 1.00 92.31 197 THR A C 1
ATOM 1412 O O . THR A 1 197 ? 10.046 1.869 -15.380 1.00 92.31 197 THR A O 1
ATOM 1415 N N . ILE A 1 198 ? 7.857 2.225 -15.054 1.00 92.44 198 ILE A N 1
ATOM 1416 C CA . ILE A 1 198 ? 7.474 1.948 -16.456 1.00 92.44 198 ILE A CA 1
ATOM 1417 C C . ILE A 1 198 ? 8.219 2.890 -17.403 1.00 92.44 198 ILE A C 1
ATOM 1419 O O . ILE A 1 198 ? 8.874 2.441 -18.338 1.00 92.44 198 ILE A O 1
ATOM 1423 N N . ALA A 1 199 ? 8.173 4.197 -17.128 1.00 93.19 199 ALA A N 1
ATOM 1424 C CA . ALA A 1 199 ? 8.830 5.190 -17.970 1.00 93.19 199 ALA A CA 1
ATOM 1425 C C . ALA A 1 199 ? 10.356 5.005 -18.019 1.00 93.19 199 ALA A C 1
ATOM 1427 O O . ALA A 1 199 ? 10.977 5.274 -19.046 1.00 93.19 199 ALA A O 1
ATOM 1428 N N . HIS A 1 200 ? 10.964 4.557 -16.917 1.00 90.19 200 HIS A N 1
ATOM 1429 C CA . HIS A 1 200 ? 12.387 4.248 -16.869 1.00 90.19 200 HIS A CA 1
ATOM 1430 C C . HIS A 1 200 ? 12.737 3.026 -17.725 1.00 90.19 200 HIS A C 1
ATOM 1432 O O . HIS A 1 200 ? 13.658 3.118 -18.533 1.00 90.19 200 HIS A O 1
ATOM 1438 N N . LEU A 1 201 ? 11.981 1.930 -17.597 1.00 89.38 201 LEU A N 1
ATOM 1439 C CA . LEU A 1 201 ? 12.186 0.703 -18.373 1.00 89.38 201 LEU A CA 1
ATOM 1440 C C . LEU A 1 201 ? 11.983 0.931 -19.876 1.00 89.38 201 LEU A C 1
ATOM 1442 O O . LEU A 1 201 ? 12.770 0.431 -20.678 1.00 89.38 201 LEU A O 1
ATOM 1446 N N . ASP A 1 202 ? 10.979 1.726 -20.256 1.00 93.19 202 ASP A N 1
ATOM 1447 C CA . ASP A 1 202 ? 10.753 2.117 -21.651 1.00 93.19 202 ASP A CA 1
ATOM 1448 C C . ASP A 1 202 ? 11.951 2.906 -22.208 1.00 93.19 202 ASP A C 1
ATOM 1450 O O . ASP A 1 202 ? 12.394 2.656 -23.326 1.00 93.19 202 ASP A O 1
ATOM 1454 N N . ALA A 1 203 ? 12.524 3.821 -21.417 1.00 93.00 203 ALA A N 1
ATOM 1455 C CA . ALA A 1 203 ? 13.679 4.620 -21.828 1.00 93.00 203 ALA A CA 1
ATOM 1456 C C . ALA A 1 203 ? 14.987 3.814 -21.932 1.00 93.00 203 ALA A C 1
ATOM 1458 O O . ALA A 1 203 ? 15.890 4.224 -22.657 1.00 93.00 203 ALA A O 1
ATOM 1459 N N . GLU A 1 204 ? 15.118 2.702 -21.201 1.00 91.75 204 GLU A N 1
ATOM 1460 C CA . GLU A 1 204 ? 16.266 1.790 -21.310 1.00 91.75 204 GLU A CA 1
ATOM 1461 C C . GLU A 1 204 ? 16.152 0.811 -22.490 1.00 91.75 204 GLU A C 1
ATOM 1463 O O . GLU A 1 204 ? 17.153 0.208 -22.885 1.00 91.75 204 GLU A O 1
ATOM 1468 N N . ALA A 1 205 ? 14.948 0.633 -23.043 1.00 91.75 205 ALA A N 1
ATOM 1469 C CA . ALA A 1 205 ? 14.693 -0.259 -24.171 1.00 91.75 205 ALA A CA 1
ATOM 1470 C C . ALA A 1 205 ? 14.972 0.377 -25.552 1.00 91.75 205 ALA A C 1
ATOM 1472 O O . ALA A 1 205 ? 15.113 -0.369 -26.528 1.00 91.75 205 ALA A O 1
ATOM 1473 N N . ASP A 1 206 ? 15.054 1.711 -25.625 1.00 83.38 206 ASP A N 1
ATOM 1474 C CA . ASP A 1 206 ? 15.346 2.513 -26.831 1.00 83.38 206 ASP A CA 1
ATOM 1475 C C . ASP A 1 206 ? 16.858 2.662 -27.121 1.00 83.38 206 ASP A C 1
ATOM 1477 O O . ASP A 1 206 ? 17.241 2.585 -28.318 1.00 83.38 206 ASP A O 1
#